Protein AF-A0A4U0GW06-F1 (afdb_monomer)

Radius of gyration: 27.77 Å; Cα contacts (8 Å, |Δi|>4): 217; chains: 1; bounding box: 42×109×72 Å

Secondary structure (DSSP, 8-state):
---------------------------PPPPPHHHHHHHHHHHHHHHHHHHHHHHHHHHH--SHHHHHHHHHHHHHHHHHHHHHHHHHHTT-SS--TT-----SGGGS----TT--HHHHHHHHHHHHHHHHHHHHHHHHHTT-HHHHHHHHHHHHHHHHHHHHHTTT-GGGGTT--TT-S-----SSTTSHHHHHHHHHHTTTSPPPPGGGS-HHHHHHHHHHHHHHHH---SS--S--PPPPHHHHHHHHHHHHHT--

pLDDT: mean 71.7, std 21.29, range [28.64, 98.25]

Sequence (260 aa):
MFNATLRRSLVLLSALVLPLTTQAASSAPSAPPALKAKTVLTDLDGRLDELQSQLNTVRDAQGEAQRQGAMEQHWKEMQDYMAASLGMVVGKSGGAEGCRVVSGTWSGLAFPGQIRSDDYLKAMQARLGKMREDLVGLHAAANDPAALNTALQTHWQSNYQFLQGMRGLDWMFSGWTPASPGDQTLPDPRSAGAQTMQAYCSLCHAVPNTRLHTAEEWAAVMPTMARHITTSDSGFPVCVQVPTADELKAISDYLVKYAR

Nearest PDB structures (foldseek):
  8irs-assembly1_R  TM=2.124E-01  e=8.326E+00  Escherichia coli

Foldseek 3Di:
DDDDDDDDDDDPPPDPPDPPPPPPPPPPPDPDQLVVLVVLLVVLVVLLVVLVVLLVVLVPADDDVRNLVSLLVSQLSLLVSLLSLLCVLVVHPDDDVVADCDGECLQLLHRQSPDDSVNSSVLSVVLSVVLVVLSVQLVVCSVPSVSNSVSSLVSSLVSVCSSCVNNVNVVLVVVDDPPDPDPVCQVVCVDLLNSLLSSQVSQPTPRDRLAPAALVVLVVCLVVVLCCLVVVPDSNNHPRDRDDPVSSVSNSVSSNVSYD

Structure (mmCIF, N/CA/C/O backbone):
data_AF-A0A4U0GW06-F1
#
_entry.id   AF-A0A4U0GW06-F1
#
loop_
_atom_site.group_PDB
_atom_site.id
_atom_site.type_symbol
_atom_site.label_atom_id
_atom_site.label_alt_id
_atom_site.label_comp_id
_atom_site.label_asym_id
_atom_site.label_entity_id
_atom_site.label_seq_id
_atom_site.pdbx_PDB_ins_code
_atom_site.Cartn_x
_atom_site.Cartn_y
_atom_site.Cartn_z
_atom_site.occupancy
_atom_site.B_iso_or_equiv
_atom_site.auth_seq_id
_atom_site.auth_comp_id
_atom_site.auth_asym_id
_atom_site.auth_atom_id
_atom_site.pdbx_PDB_model_num
ATOM 1 N N . MET A 1 1 ? -3.481 88.302 -49.558 1.00 37.47 1 MET A N 1
ATOM 2 C CA . MET A 1 1 ? -2.983 89.475 -48.808 1.00 37.47 1 MET A CA 1
ATOM 3 C C . MET A 1 1 ? -2.866 89.070 -47.344 1.00 37.47 1 MET A C 1
ATOM 5 O O . MET A 1 1 ? -3.819 88.474 -46.873 1.00 37.47 1 MET A O 1
ATOM 9 N N . PHE A 1 2 ? -1.685 89.287 -46.736 1.00 35.97 2 PHE A N 1
ATOM 10 C CA . PHE A 1 2 ? -1.393 89.648 -45.326 1.00 35.97 2 PHE A CA 1
ATOM 11 C C . PHE A 1 2 ? -2.428 89.260 -44.235 1.00 35.97 2 PHE A C 1
ATOM 13 O O . PHE A 1 2 ? -3.602 89.539 -44.397 1.00 35.97 2 PHE A O 1
ATOM 20 N N . ASN A 1 3 ? -2.122 88.763 -43.033 1.00 34.66 3 ASN A N 1
ATOM 21 C CA . ASN A 1 3 ? -0.900 88.645 -42.233 1.00 34.66 3 ASN A CA 1
ATOM 22 C C . ASN A 1 3 ? -1.250 87.859 -40.938 1.00 34.66 3 ASN A C 1
ATOM 24 O O . ASN A 1 3 ? -2.419 87.828 -40.572 1.00 34.66 3 ASN A O 1
ATOM 28 N N . ALA A 1 4 ? -0.227 87.312 -40.262 1.00 42.25 4 ALA A N 1
ATOM 29 C CA . ALA A 1 4 ? -0.034 87.089 -38.808 1.00 42.25 4 ALA A CA 1
ATOM 30 C C . ALA A 1 4 ? -1.263 86.872 -37.874 1.00 42.25 4 ALA A C 1
ATOM 32 O O . ALA A 1 4 ? -2.215 87.638 -37.855 1.00 42.25 4 ALA A O 1
ATOM 33 N N . THR A 1 5 ? -1.241 85.959 -36.894 1.00 43.94 5 THR A N 1
ATOM 34 C CA . THR A 1 5 ? -0.381 86.080 -35.699 1.00 43.94 5 THR A CA 1
ATOM 35 C C . THR A 1 5 ? -0.349 84.776 -34.882 1.00 43.94 5 THR A C 1
ATOM 37 O O . THR A 1 5 ? -1.341 84.063 -34.763 1.00 43.94 5 THR A O 1
ATOM 40 N N . LEU A 1 6 ? 0.827 84.511 -34.311 1.00 47.28 6 LEU A N 1
ATOM 41 C CA . LEU A 1 6 ? 1.238 83.396 -33.458 1.00 47.28 6 LEU A CA 1
ATOM 42 C C . LEU A 1 6 ? 0.330 83.112 -32.246 1.00 47.28 6 LEU A C 1
ATOM 44 O O . LEU A 1 6 ? -0.030 84.023 -31.502 1.00 47.28 6 LEU A O 1
ATOM 48 N N . ARG A 1 7 ? 0.223 81.826 -31.882 1.00 42.88 7 ARG A N 1
ATOM 49 C CA . ARG A 1 7 ? 0.230 81.420 -30.468 1.00 42.88 7 ARG A CA 1
ATOM 50 C C . ARG A 1 7 ? 1.146 80.210 -30.274 1.00 42.88 7 ARG A C 1
ATOM 52 O O . ARG A 1 7 ? 0.943 79.153 -30.857 1.00 42.88 7 ARG A O 1
ATOM 59 N N . ARG A 1 8 ? 2.206 80.430 -29.494 1.00 49.56 8 ARG A N 1
ATOM 60 C CA . ARG A 1 8 ? 3.199 79.438 -29.070 1.00 49.56 8 ARG A CA 1
ATOM 61 C C . ARG A 1 8 ? 2.538 78.387 -28.175 1.00 49.56 8 ARG A C 1
ATOM 63 O O . ARG A 1 8 ? 1.972 78.751 -27.148 1.00 49.56 8 ARG A O 1
ATOM 70 N N . SER A 1 9 ? 2.735 77.114 -28.495 1.00 43.19 9 SER A N 1
ATOM 71 C CA . SER A 1 9 ? 2.601 76.010 -27.543 1.00 43.19 9 SER A CA 1
ATOM 72 C C . SER A 1 9 ? 3.873 75.172 -27.620 1.00 43.19 9 SER A C 1
ATOM 74 O O . SER A 1 9 ? 4.079 74.427 -28.573 1.00 43.19 9 SER A O 1
ATOM 76 N N . LEU A 1 10 ? 4.758 75.347 -26.634 1.00 43.06 10 LEU A N 1
ATOM 77 C CA . LEU A 1 10 ? 5.805 74.373 -26.343 1.00 43.06 10 LEU A CA 1
ATOM 78 C C . LEU A 1 10 ? 5.110 73.114 -25.814 1.00 43.06 10 LEU A C 1
ATOM 80 O O . LEU A 1 10 ? 4.528 73.145 -24.732 1.00 43.06 10 LEU A O 1
ATOM 84 N N . VAL A 1 11 ? 5.186 72.018 -26.562 1.00 44.41 11 VAL A N 1
ATOM 85 C CA . VAL A 1 11 ? 4.937 70.677 -26.032 1.00 44.41 11 VAL A CA 1
ATOM 86 C C . VAL A 1 11 ? 6.296 70.118 -25.624 1.00 44.41 11 VAL A C 1
ATOM 88 O O . VAL A 1 11 ? 7.125 69.795 -26.471 1.00 44.41 11 VAL A O 1
ATOM 91 N N . LEU A 1 12 ? 6.548 70.064 -24.317 1.00 42.12 12 LEU A N 1
ATOM 92 C CA . LEU A 1 12 ? 7.645 69.291 -23.740 1.00 42.12 12 LEU A CA 1
ATOM 93 C C . LEU A 1 12 ? 7.314 67.802 -23.919 1.00 42.12 12 LEU A C 1
ATOM 95 O O . LEU A 1 12 ? 6.455 67.269 -23.221 1.00 42.12 12 LEU A O 1
ATOM 99 N N . LEU A 1 13 ? 7.984 67.133 -24.862 1.00 40.06 13 LEU A N 1
ATOM 100 C CA . LEU A 1 13 ? 8.065 65.673 -24.881 1.00 40.06 13 LEU A CA 1
ATOM 101 C C . LEU A 1 13 ? 8.984 65.230 -23.734 1.00 40.06 13 LEU A C 1
ATOM 103 O O . LEU A 1 13 ? 10.201 65.153 -23.887 1.00 40.06 13 LEU A O 1
ATOM 107 N N . SER A 1 14 ? 8.398 64.931 -22.578 1.00 43.59 14 SER A N 1
ATOM 108 C CA . SER A 1 14 ? 9.059 64.113 -21.565 1.00 43.59 14 SER A CA 1
ATOM 109 C C . SER A 1 14 ? 9.015 62.660 -22.032 1.00 43.59 14 SER A C 1
ATOM 111 O O . SER A 1 14 ? 7.967 62.017 -21.981 1.00 43.59 14 SER A O 1
ATOM 113 N N . ALA A 1 15 ? 10.142 62.142 -22.517 1.00 46.06 15 ALA A N 1
ATOM 114 C CA . ALA A 1 15 ? 10.312 60.714 -22.751 1.00 46.06 15 ALA A CA 1
ATOM 115 C C . ALA A 1 15 ? 10.290 59.989 -21.395 1.00 46.06 15 ALA A C 1
ATOM 117 O O . ALA A 1 15 ? 11.248 60.053 -20.624 1.00 46.06 15 ALA A O 1
ATOM 118 N N . LEU A 1 16 ? 9.171 59.330 -21.087 1.00 44.44 16 LEU A N 1
ATOM 119 C CA . LEU A 1 16 ? 9.052 58.427 -19.948 1.00 44.44 16 LEU A CA 1
ATOM 120 C C . LEU A 1 16 ? 9.852 57.156 -20.277 1.00 44.44 16 LEU A C 1
ATOM 122 O O . LEU A 1 16 ? 9.372 56.269 -20.981 1.00 44.44 16 LEU A O 1
ATOM 126 N N . VAL A 1 17 ? 11.095 57.074 -19.806 1.00 49.47 17 VAL A N 1
ATOM 127 C CA . VAL A 1 17 ? 11.851 55.817 -19.811 1.00 49.47 17 VAL A CA 1
ATOM 128 C C . VAL A 1 17 ? 11.306 54.975 -18.661 1.00 49.47 17 VAL A C 1
ATOM 130 O O . VAL A 1 17 ? 11.683 55.165 -17.507 1.00 49.47 17 VAL A O 1
ATOM 133 N N . LEU A 1 18 ? 10.365 54.081 -18.962 1.00 43.50 18 LEU A N 1
ATOM 134 C CA . LEU A 1 18 ? 9.972 53.020 -18.038 1.00 43.50 18 LEU A CA 1
ATOM 135 C C . LEU A 1 18 ? 11.170 52.072 -17.871 1.00 43.50 18 LEU A C 1
ATOM 137 O O . LEU A 1 18 ? 11.630 51.518 -18.873 1.00 43.50 18 LEU A O 1
ATOM 141 N N . PRO A 1 19 ? 11.690 51.850 -16.652 1.00 41.91 19 PRO A N 1
ATOM 142 C CA . PRO A 1 19 ? 12.618 50.756 -16.444 1.00 41.91 19 PRO A CA 1
ATOM 143 C C . PRO A 1 19 ? 11.840 49.453 -16.645 1.00 41.91 19 PRO A C 1
ATOM 145 O O . PRO A 1 19 ? 10.910 49.157 -15.896 1.00 41.91 19 PRO A O 1
ATOM 148 N N . LEU A 1 20 ? 12.211 48.671 -17.663 1.00 43.88 20 LEU A N 1
ATOM 149 C CA . LEU A 1 20 ? 11.871 47.253 -17.699 1.00 43.88 20 LEU A CA 1
ATOM 150 C C . LEU A 1 20 ? 12.544 46.617 -16.481 1.00 43.88 20 LEU A C 1
ATOM 152 O O . LEU A 1 20 ? 13.729 46.291 -16.506 1.00 43.88 20 LEU A O 1
ATOM 156 N N . THR A 1 21 ? 11.796 46.452 -15.397 1.00 43.53 21 THR A N 1
ATOM 157 C CA . THR A 1 21 ? 12.167 45.508 -14.356 1.00 43.53 21 THR A CA 1
ATOM 158 C C . THR A 1 21 ? 12.018 44.122 -14.966 1.00 43.53 21 THR A C 1
ATOM 160 O O . THR A 1 21 ? 10.927 43.567 -15.067 1.00 43.53 21 THR A O 1
ATOM 163 N N . THR A 1 22 ? 13.131 43.553 -15.423 1.00 41.09 22 THR A N 1
ATOM 164 C CA . THR A 1 22 ? 13.222 42.116 -15.654 1.00 41.09 22 THR A CA 1
ATOM 165 C C . THR A 1 22 ? 12.983 41.440 -14.310 1.00 41.09 22 THR A C 1
ATOM 167 O O . THR A 1 22 ? 13.898 41.309 -13.496 1.00 41.09 22 THR A O 1
ATOM 170 N N . GLN A 1 23 ? 11.735 41.062 -14.039 1.00 40.47 23 GLN A N 1
ATOM 171 C CA . GLN A 1 23 ? 11.404 40.147 -12.962 1.00 40.47 23 GLN A CA 1
ATOM 172 C C . GLN A 1 23 ? 11.983 38.791 -13.363 1.00 40.47 23 GLN A C 1
ATOM 174 O O . GLN A 1 23 ? 11.332 37.980 -14.016 1.00 40.47 23 GLN A O 1
ATOM 179 N N . ALA A 1 24 ? 13.252 38.574 -13.022 1.00 34.97 24 ALA A N 1
ATOM 180 C CA . ALA A 1 24 ? 13.804 37.238 -12.964 1.00 34.97 24 ALA A CA 1
ATOM 181 C C . ALA A 1 24 ? 12.948 36.481 -11.946 1.00 34.97 24 ALA A C 1
ATOM 183 O O . ALA A 1 24 ? 12.976 36.778 -10.750 1.00 34.97 24 ALA A O 1
ATOM 184 N N . ALA A 1 25 ? 12.122 35.560 -12.434 1.00 35.59 25 ALA A N 1
ATOM 185 C CA . ALA A 1 25 ? 11.518 34.555 -11.588 1.00 35.59 25 ALA A CA 1
ATOM 186 C C . ALA A 1 25 ? 12.676 33.817 -10.905 1.00 35.59 25 ALA A C 1
ATOM 188 O O . ALA A 1 25 ? 13.390 33.046 -11.543 1.00 35.59 25 ALA A O 1
ATOM 189 N N . SER A 1 26 ? 12.905 34.106 -9.623 1.00 31.69 26 SER A N 1
ATOM 190 C CA . SER A 1 26 ? 13.773 33.297 -8.775 1.00 31.69 26 SER A CA 1
ATOM 191 C C . SER A 1 26 ? 13.124 31.926 -8.645 1.00 31.69 26 SER A C 1
ATOM 193 O O . SER A 1 26 ? 12.343 31.674 -7.731 1.00 31.69 26 SER A O 1
ATOM 195 N N . SER A 1 27 ? 13.430 31.026 -9.575 1.00 36.50 27 SER A N 1
ATOM 196 C CA . SER A 1 27 ? 13.293 29.601 -9.332 1.00 36.50 27 SER A CA 1
ATOM 197 C C . SER A 1 27 ? 14.337 29.249 -8.278 1.00 36.50 27 SER A C 1
ATOM 199 O O . SER A 1 27 ? 15.517 29.072 -8.592 1.00 36.50 27 SER A O 1
ATOM 201 N N . ALA A 1 28 ? 13.923 29.220 -7.011 1.00 31.66 28 ALA A N 1
ATOM 202 C CA . ALA A 1 28 ? 14.738 28.640 -5.956 1.00 31.66 28 ALA A CA 1
ATOM 203 C C . ALA A 1 28 ? 15.183 27.235 -6.408 1.00 31.66 28 ALA A C 1
ATOM 205 O O . ALA A 1 28 ? 14.360 26.496 -6.962 1.00 31.66 28 ALA A O 1
ATOM 206 N N . PRO A 1 29 ? 16.457 26.852 -6.220 1.00 31.58 29 PRO A N 1
ATOM 207 C CA . PRO A 1 29 ? 16.911 25.526 -6.597 1.00 31.58 29 PRO A CA 1
ATOM 208 C C . PRO A 1 29 ? 16.073 24.496 -5.841 1.00 31.58 29 PRO A C 1
ATOM 210 O O . PRO A 1 29 ? 16.016 24.487 -4.611 1.00 31.58 29 PRO A O 1
ATOM 213 N N . SER A 1 30 ? 15.382 23.640 -6.591 1.00 40.28 30 SER A N 1
ATOM 214 C CA . SER A 1 30 ? 14.682 22.493 -6.037 1.00 40.28 30 SER A CA 1
ATOM 215 C C . SER A 1 30 ? 15.666 21.686 -5.193 1.00 40.28 30 SER A C 1
ATOM 217 O O . SER A 1 30 ? 16.712 21.291 -5.705 1.00 40.28 30 SER A O 1
ATOM 219 N N . ALA A 1 31 ? 15.338 21.454 -3.919 1.00 31.78 31 ALA A N 1
ATOM 220 C CA . ALA A 1 31 ? 16.182 20.680 -3.011 1.00 31.78 31 ALA A CA 1
ATOM 221 C C . ALA A 1 31 ? 16.658 19.359 -3.656 1.00 31.78 31 ALA A C 1
ATOM 223 O O . ALA A 1 31 ? 15.894 18.770 -4.435 1.00 31.78 31 ALA A O 1
ATOM 224 N N . PRO A 1 32 ? 17.875 18.874 -3.331 1.00 32.19 32 PRO A N 1
ATOM 225 C CA . PRO A 1 32 ? 18.392 17.622 -3.869 1.00 32.19 32 PRO A CA 1
ATOM 226 C C . PRO A 1 32 ? 17.384 16.477 -3.664 1.00 32.19 32 PRO A C 1
ATOM 228 O O . PRO A 1 32 ? 16.774 16.411 -2.592 1.00 32.19 32 PRO A O 1
ATOM 231 N N . PRO A 1 33 ? 17.217 15.558 -4.634 1.00 52.66 33 PRO A N 1
ATOM 232 C CA . PRO A 1 33 ? 16.217 14.486 -4.576 1.00 52.66 33 PRO A CA 1
ATOM 233 C C . PRO A 1 33 ? 16.218 13.683 -3.263 1.00 52.66 33 PRO A C 1
ATOM 235 O O . PRO A 1 33 ? 15.157 13.385 -2.723 1.00 52.66 33 PRO A O 1
ATOM 238 N N . ALA A 1 34 ? 17.397 13.423 -2.687 1.00 52.12 34 ALA A N 1
ATOM 239 C CA . ALA A 1 34 ? 17.542 12.699 -1.420 1.00 52.12 34 ALA A CA 1
ATOM 240 C C . ALA A 1 34 ? 17.049 13.483 -0.184 1.00 52.12 34 ALA A C 1
ATOM 242 O O . ALA A 1 34 ? 16.556 12.885 0.771 1.00 52.12 34 ALA A O 1
ATOM 243 N N . LEU A 1 35 ? 17.152 14.820 -0.181 1.00 52.97 35 LEU A N 1
ATOM 244 C CA . LEU A 1 35 ? 16.629 15.649 0.914 1.00 52.97 35 LEU A CA 1
ATOM 245 C C . LEU A 1 35 ? 15.093 15.641 0.902 1.00 52.97 35 LEU A C 1
ATOM 247 O O . LEU A 1 35 ? 14.466 15.552 1.952 1.00 52.97 35 LEU A O 1
ATOM 251 N N . LYS A 1 36 ? 14.498 15.657 -0.299 1.00 72.31 36 LYS A N 1
ATOM 252 C CA . LYS A 1 36 ? 13.046 15.544 -0.489 1.00 72.31 36 LYS A CA 1
ATOM 253 C C . LYS A 1 36 ? 12.520 14.171 -0.068 1.00 72.31 36 LYS A C 1
ATOM 255 O O . LYS A 1 36 ? 11.503 14.114 0.613 1.00 72.31 36 LYS A O 1
ATOM 260 N N . ALA A 1 37 ? 13.229 13.092 -0.412 1.00 76.50 37 ALA A N 1
ATOM 261 C CA . ALA A 1 37 ? 12.866 11.734 -0.005 1.00 76.50 37 ALA A CA 1
ATOM 262 C C . ALA A 1 37 ? 12.765 11.600 1.522 1.00 76.50 37 ALA A C 1
ATOM 264 O O . ALA A 1 37 ? 11.755 11.128 2.028 1.00 76.50 37 ALA A O 1
ATOM 265 N N . LYS A 1 38 ? 13.761 12.088 2.271 1.00 82.56 38 LYS A N 1
ATOM 266 C CA . LYS A 1 38 ? 13.766 11.990 3.741 1.00 82.56 38 LYS A CA 1
ATOM 267 C C . LYS 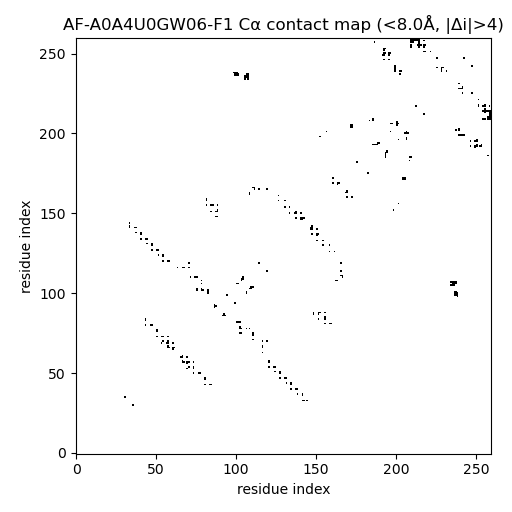A 1 38 ? 12.604 12.733 4.397 1.00 82.56 38 LYS A C 1
ATOM 269 O O . LYS A 1 38 ? 11.948 12.163 5.257 1.00 82.56 38 LYS A O 1
ATOM 274 N N . THR A 1 39 ? 12.310 13.964 3.968 1.00 83.62 39 THR A N 1
ATOM 275 C CA . THR A 1 39 ? 11.157 14.727 4.484 1.00 83.62 39 THR A CA 1
ATOM 276 C C . THR A 1 39 ? 9.844 13.985 4.266 1.00 83.62 39 THR A C 1
ATOM 278 O O . THR A 1 39 ? 8.988 13.946 5.142 1.00 83.62 39 THR A O 1
ATOM 281 N N . VAL A 1 40 ? 9.702 13.384 3.092 1.00 80.00 40 VAL A N 1
ATOM 282 C CA . VAL A 1 40 ? 8.513 12.636 2.713 1.00 80.00 40 VAL A CA 1
ATOM 283 C C . VAL A 1 40 ? 8.379 11.335 3.519 1.00 80.00 40 VAL A C 1
ATOM 285 O O . VAL A 1 40 ? 7.281 11.001 3.952 1.00 80.00 40 VAL A O 1
ATOM 288 N N . LEU A 1 41 ? 9.481 10.627 3.782 1.00 89.62 41 LEU A N 1
ATOM 289 C CA . LEU A 1 41 ? 9.464 9.444 4.646 1.00 89.62 41 LEU A CA 1
ATOM 290 C C . LEU A 1 41 ? 9.099 9.799 6.096 1.00 89.62 41 LEU A C 1
ATOM 292 O O . LEU A 1 41 ? 8.315 9.083 6.705 1.00 89.62 41 LEU A O 1
ATOM 296 N N . THR A 1 42 ? 9.569 10.940 6.612 1.00 90.81 42 THR A N 1
ATOM 297 C CA . THR A 1 42 ? 9.150 11.445 7.932 1.00 90.81 42 THR A CA 1
ATOM 298 C C . THR A 1 42 ? 7.652 11.768 7.996 1.00 90.81 42 THR A C 1
ATOM 300 O O . THR A 1 42 ? 7.021 11.522 9.020 1.00 90.81 42 THR A O 1
ATOM 303 N N . ASP A 1 43 ? 7.056 12.289 6.917 1.00 88.75 43 ASP A N 1
ATOM 304 C CA . ASP A 1 43 ? 5.597 12.478 6.842 1.00 88.75 43 ASP A CA 1
ATOM 305 C C . ASP A 1 43 ? 4.853 11.132 6.902 1.00 88.75 43 ASP A C 1
ATOM 307 O O . ASP A 1 43 ? 3.862 11.004 7.622 1.00 88.75 43 ASP A O 1
ATOM 311 N N . LEU A 1 44 ? 5.357 10.100 6.211 1.00 90.94 44 LEU A N 1
ATOM 312 C CA . LEU A 1 44 ? 4.781 8.753 6.291 1.00 90.94 44 LEU A CA 1
ATOM 313 C C . LEU A 1 44 ? 4.903 8.131 7.682 1.00 90.94 44 LEU A C 1
ATOM 315 O O . LEU A 1 44 ? 3.948 7.485 8.113 1.00 90.94 44 LEU A O 1
ATOM 319 N N . ASP A 1 45 ? 6.026 8.330 8.378 1.00 95.12 45 ASP A N 1
ATOM 320 C CA . ASP A 1 45 ? 6.184 7.882 9.767 1.00 95.12 45 ASP A CA 1
ATOM 321 C C . ASP A 1 45 ? 5.086 8.496 10.648 1.00 95.12 45 ASP A C 1
ATOM 323 O O . ASP A 1 45 ? 4.347 7.777 11.321 1.00 95.12 45 ASP A O 1
ATOM 327 N N . GLY A 1 46 ? 4.901 9.820 10.564 1.00 94.94 46 GLY A N 1
ATOM 328 C CA . GLY A 1 46 ? 3.887 10.532 11.344 1.00 94.94 46 GLY A CA 1
ATOM 329 C C . GLY A 1 46 ? 2.457 10.069 11.049 1.00 94.94 46 GLY A C 1
ATOM 330 O O . GLY A 1 46 ? 1.662 9.872 11.967 1.00 94.94 46 GLY A O 1
ATOM 331 N N . ARG A 1 47 ? 2.124 9.824 9.775 1.00 94.12 47 ARG A N 1
ATOM 332 C CA . ARG A 1 47 ? 0.808 9.277 9.397 1.00 94.12 47 ARG A CA 1
ATOM 333 C C . ARG A 1 47 ? 0.597 7.857 9.920 1.00 94.12 47 ARG A C 1
ATOM 335 O O . ARG A 1 47 ? -0.523 7.502 10.274 1.00 94.12 47 ARG A O 1
ATOM 342 N N . LEU A 1 48 ? 1.647 7.038 9.960 1.00 96.44 48 LEU A N 1
ATOM 343 C CA . LEU A 1 48 ? 1.560 5.673 10.473 1.00 96.44 48 LEU A CA 1
ATOM 344 C C . LEU A 1 48 ? 1.356 5.641 11.996 1.00 96.44 48 LEU A C 1
ATOM 346 O O . LEU A 1 48 ? 0.616 4.792 12.504 1.00 96.44 48 LEU A O 1
ATOM 350 N N . ASP A 1 49 ? 1.962 6.582 12.717 1.00 97.38 49 ASP A N 1
ATOM 351 C CA . ASP A 1 49 ? 1.720 6.769 14.149 1.00 97.38 49 ASP A CA 1
ATOM 352 C C . ASP A 1 49 ? 0.282 7.229 14.427 1.00 97.38 49 ASP A C 1
ATOM 354 O O . ASP A 1 49 ? -0.379 6.685 15.318 1.00 97.38 49 ASP A O 1
ATOM 358 N N . GLU A 1 50 ? -0.244 8.151 13.615 1.00 96.69 50 GLU A N 1
ATOM 359 C CA . GLU A 1 50 ? -1.641 8.590 13.697 1.00 96.69 50 GLU A CA 1
ATOM 360 C C . GLU A 1 50 ? -2.616 7.431 13.440 1.00 96.69 50 GLU A C 1
ATOM 362 O O . GLU A 1 50 ? -3.533 7.208 14.232 1.00 96.69 50 GLU A O 1
ATOM 367 N N . LEU A 1 51 ? -2.378 6.616 12.404 1.00 97.88 51 LEU A N 1
ATOM 368 C CA . LEU A 1 51 ? -3.176 5.414 12.138 1.00 97.88 51 LEU A CA 1
ATOM 369 C C . LEU A 1 51 ? -3.192 4.464 13.341 1.00 97.88 51 LEU A C 1
ATOM 371 O O . LEU A 1 51 ? -4.246 3.968 13.739 1.00 97.88 51 LEU A O 1
ATOM 375 N N . GLN A 1 52 ? -2.044 4.243 13.985 1.00 98.25 52 GLN A N 1
ATOM 376 C CA . GLN A 1 52 ? -1.991 3.403 15.181 1.00 98.25 52 GLN A CA 1
ATOM 377 C C . GLN A 1 52 ? -2.770 3.995 16.357 1.00 98.25 52 GLN A C 1
ATOM 379 O O . GLN A 1 52 ? -3.431 3.248 17.085 1.00 98.25 52 GLN A O 1
ATOM 384 N N . SER A 1 53 ? -2.689 5.311 16.553 1.00 97.94 53 SER A N 1
ATOM 385 C CA . SER A 1 53 ? -3.459 6.026 17.573 1.00 97.94 53 SER A CA 1
ATOM 386 C C . SER A 1 53 ? -4.965 5.873 17.339 1.00 97.94 53 SER A C 1
ATOM 388 O O . SER A 1 53 ? -5.723 5.507 18.243 1.00 97.94 53 SER A O 1
ATOM 390 N N . GLN A 1 54 ? -5.406 6.034 16.093 1.00 97.31 54 GLN A N 1
ATOM 391 C CA . GLN A 1 54 ? -6.804 5.860 15.715 1.00 97.31 54 GLN A CA 1
ATOM 392 C C . GLN A 1 54 ? -7.272 4.413 15.855 1.00 97.31 54 GLN A C 1
ATOM 394 O O . GLN A 1 54 ? -8.397 4.177 16.293 1.00 97.31 54 GLN A O 1
ATOM 399 N N . LEU A 1 55 ? -6.413 3.428 15.580 1.00 97.44 55 LEU A N 1
ATOM 400 C CA . LEU A 1 55 ? -6.751 2.026 15.809 1.00 97.44 55 LEU A CA 1
ATOM 401 C C . LEU A 1 55 ? -6.971 1.729 17.302 1.00 97.44 55 LEU A C 1
ATOM 403 O O . LEU A 1 55 ? -7.855 0.947 17.655 1.00 97.44 55 LEU A O 1
ATOM 407 N N . ASN A 1 56 ? -6.230 2.403 18.190 1.00 96.81 56 ASN A N 1
ATOM 408 C CA . ASN A 1 56 ? -6.499 2.349 19.629 1.00 96.81 56 ASN A CA 1
ATOM 409 C C . ASN A 1 56 ? -7.870 2.966 19.956 1.00 96.81 56 ASN A C 1
ATOM 411 O O . ASN A 1 56 ? -8.620 2.388 20.733 1.00 96.81 56 ASN A O 1
ATOM 415 N N . THR A 1 57 ? -8.246 4.068 19.300 1.00 96.19 57 THR A N 1
ATOM 416 C CA . THR A 1 57 ? -9.580 4.678 19.464 1.00 96.19 57 THR A CA 1
ATOM 417 C C . THR A 1 57 ? -10.703 3.741 19.010 1.00 96.19 57 THR A C 1
ATOM 419 O O . THR A 1 57 ? -11.725 3.647 19.686 1.00 96.19 57 THR A O 1
ATOM 422 N N . VAL A 1 58 ? -10.517 2.994 17.914 1.00 95.88 58 VAL A N 1
ATOM 423 C CA . VAL A 1 58 ? -11.471 1.953 17.486 1.00 95.88 58 VAL A CA 1
ATOM 424 C C . VAL A 1 58 ? -11.631 0.881 18.564 1.00 95.88 58 VAL A C 1
ATOM 426 O O . VAL A 1 58 ? -12.751 0.481 18.872 1.00 95.88 58 VAL A O 1
ATOM 429 N N . ARG A 1 59 ? -10.523 0.416 19.150 1.00 96.12 59 ARG A N 1
ATOM 430 C CA . ARG A 1 59 ? -10.544 -0.604 20.208 1.00 96.12 59 ARG A CA 1
ATOM 431 C C . ARG A 1 59 ? -11.270 -0.116 21.461 1.00 96.12 59 ARG A C 1
ATOM 433 O O . ARG A 1 59 ? -12.011 -0.887 22.067 1.00 96.12 59 ARG A O 1
ATOM 440 N N . ASP A 1 60 ? -11.064 1.143 21.823 1.00 96.25 60 ASP A N 1
ATOM 441 C CA . ASP A 1 60 ? -11.547 1.709 23.083 1.00 96.25 60 ASP A CA 1
ATOM 442 C C . ASP A 1 60 ? -12.983 2.277 22.966 1.00 96.25 60 ASP A C 1
ATOM 444 O O . ASP A 1 60 ? -13.606 2.624 23.973 1.00 96.25 60 ASP A O 1
ATOM 448 N N . ALA A 1 61 ? -13.543 2.347 21.750 1.00 95.31 61 ALA A N 1
ATOM 449 C CA . ALA A 1 61 ? -14.897 2.831 21.494 1.00 95.31 61 ALA A CA 1
ATOM 450 C C . ALA A 1 61 ? -15.988 1.932 22.115 1.00 95.31 61 ALA A C 1
ATOM 452 O O . ALA A 1 61 ? -15.943 0.695 22.071 1.00 95.31 61 ALA A O 1
ATOM 453 N N . GLN A 1 62 ? -17.015 2.579 22.672 1.00 91.50 62 GLN A N 1
ATOM 454 C CA . GLN A 1 62 ? -18.101 1.933 23.397 1.00 91.50 62 GLN A CA 1
ATOM 455 C C . GLN A 1 62 ? -19.300 1.666 22.485 1.00 91.50 62 GLN A C 1
ATOM 457 O O . GLN A 1 62 ? -19.910 2.568 21.918 1.00 91.50 62 GLN A O 1
ATOM 462 N N . GLY A 1 63 ? -19.688 0.397 22.401 1.00 89.69 63 GLY A N 1
ATOM 463 C CA . GLY A 1 63 ? -20.815 -0.023 21.576 1.00 89.69 63 GLY A CA 1
ATOM 464 C C . GLY A 1 63 ? -20.493 -0.059 20.081 1.00 89.69 63 GLY A C 1
ATOM 465 O O . GLY A 1 63 ? -19.500 0.484 19.599 1.00 89.69 63 GLY A O 1
ATOM 466 N N . GLU A 1 64 ? -21.346 -0.756 19.337 1.00 86.56 64 GLU A N 1
ATOM 467 C CA . GLU A 1 64 ? -21.043 -1.118 17.951 1.00 86.56 64 GLU A CA 1
ATOM 468 C C . GLU A 1 64 ? -21.114 0.070 16.989 1.00 86.56 64 GLU A C 1
ATOM 470 O O . GLU 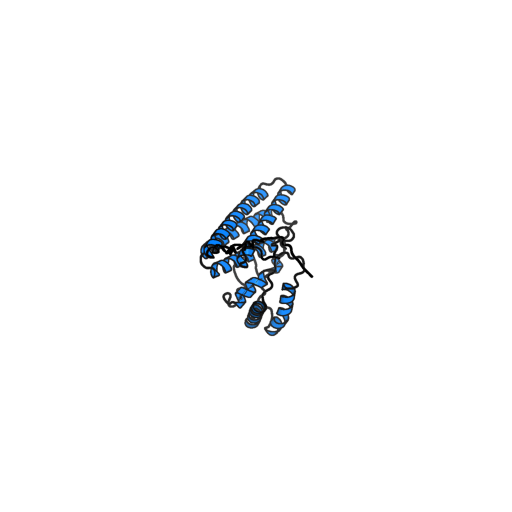A 1 64 ? -20.259 0.207 16.125 1.00 86.56 64 GLU A O 1
ATOM 475 N N . ALA A 1 65 ? -22.070 0.983 17.181 1.00 88.50 65 ALA A N 1
ATOM 476 C CA . ALA A 1 65 ? -22.202 2.166 16.331 1.00 88.50 65 ALA A CA 1
ATOM 477 C C . ALA A 1 65 ? -20.988 3.106 16.443 1.00 88.50 65 ALA A C 1
ATOM 479 O O . ALA A 1 65 ? -20.497 3.606 15.432 1.00 88.50 65 ALA A O 1
ATOM 480 N N . GLN A 1 66 ? -20.467 3.318 17.660 1.00 92.62 66 GLN A N 1
ATOM 481 C CA . GLN A 1 66 ? -19.266 4.134 17.856 1.00 92.62 66 GLN A CA 1
ATOM 482 C C . GLN A 1 66 ? -18.036 3.450 17.253 1.00 92.62 66 GLN A C 1
ATOM 484 O O . GLN A 1 66 ? -17.231 4.114 16.601 1.00 92.62 66 GLN A O 1
ATOM 489 N N . ARG A 1 67 ? -17.907 2.125 17.428 1.00 93.75 67 ARG A N 1
ATOM 490 C CA . ARG A 1 67 ? -16.832 1.348 16.801 1.00 93.75 67 ARG A CA 1
ATOM 491 C C . ARG A 1 67 ? -16.878 1.430 15.283 1.00 93.75 67 ARG A C 1
ATOM 493 O O . ARG A 1 67 ? -15.847 1.714 14.688 1.00 93.75 67 ARG A O 1
ATOM 500 N N . GLN A 1 68 ? -18.046 1.264 14.667 1.00 90.56 68 GLN A N 1
ATOM 501 C CA . GLN A 1 68 ? -18.196 1.382 13.216 1.00 90.56 68 GLN A CA 1
ATOM 502 C C . GLN A 1 68 ? -17.809 2.776 12.708 1.00 90.56 68 GLN A C 1
ATOM 504 O O . GLN A 1 68 ? -17.007 2.874 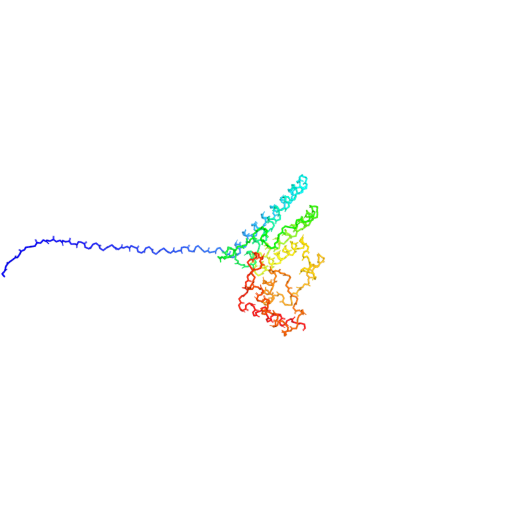11.783 1.00 90.56 68 GLN A O 1
ATOM 509 N N . GLY A 1 69 ? -18.270 3.850 13.359 1.00 92.00 69 GLY A N 1
ATOM 510 C CA . GLY A 1 69 ? -17.868 5.212 12.988 1.00 92.00 69 GLY A CA 1
ATOM 511 C C . GLY A 1 69 ? -16.357 5.452 13.123 1.00 92.00 69 GLY A C 1
ATOM 512 O O . GLY A 1 69 ? -15.737 6.051 12.245 1.00 92.00 69 GLY A O 1
ATOM 513 N N . ALA A 1 70 ? -15.732 4.932 14.184 1.00 96.06 70 ALA A N 1
ATOM 514 C CA . ALA A 1 70 ? -14.282 5.006 14.355 1.00 96.06 70 ALA A CA 1
ATOM 515 C C . ALA A 1 70 ? -13.526 4.173 13.300 1.00 96.06 70 ALA A C 1
ATOM 517 O O . ALA A 1 70 ? -12.472 4.593 12.823 1.00 96.06 70 ALA A O 1
ATOM 518 N N . MET A 1 71 ? -14.059 3.009 12.910 1.00 95.19 71 MET A N 1
ATOM 519 C CA . MET A 1 71 ? -13.491 2.168 11.852 1.00 95.19 71 MET A CA 1
ATOM 520 C C . MET A 1 71 ? -13.526 2.878 10.500 1.00 95.19 71 MET A C 1
ATOM 522 O O . MET A 1 71 ? -12.517 2.875 9.800 1.00 95.19 71 MET A O 1
ATOM 526 N N . GLU A 1 72 ? -14.646 3.513 10.149 1.00 91.38 72 GLU A N 1
ATOM 527 C CA . GLU A 1 72 ? -14.782 4.296 8.917 1.00 91.38 72 GLU A CA 1
ATOM 528 C C . GLU A 1 72 ? -13.782 5.455 8.865 1.00 91.38 72 GLU A C 1
ATOM 530 O O . GLU A 1 72 ? -13.127 5.657 7.839 1.00 91.38 72 GLU A O 1
ATOM 535 N N . GLN A 1 73 ? -13.606 6.170 9.982 1.00 92.56 73 GLN A N 1
ATOM 536 C CA . GLN A 1 73 ? -12.618 7.243 10.082 1.00 92.56 73 GLN A CA 1
ATOM 537 C C . GLN A 1 73 ? -11.187 6.711 9.924 1.00 92.56 73 GLN A C 1
ATOM 539 O O . GLN A 1 73 ? -10.439 7.217 9.089 1.00 92.56 73 GLN A O 1
ATOM 544 N N . HIS A 1 74 ? -10.820 5.655 10.657 1.00 96.12 74 HIS A N 1
ATOM 545 C CA . HIS A 1 74 ? -9.501 5.023 10.528 1.00 96.12 74 HIS A CA 1
ATOM 546 C C . HIS A 1 74 ? -9.248 4.530 9.093 1.00 96.12 74 HIS A C 1
ATOM 548 O O . HIS A 1 74 ? -8.151 4.658 8.551 1.00 96.12 74 HIS A O 1
ATOM 554 N N . TRP A 1 75 ? -10.270 3.972 8.441 1.00 93.25 75 TRP A N 1
ATOM 555 C CA . TRP A 1 75 ? -10.178 3.522 7.058 1.00 93.25 75 TRP A CA 1
ATOM 556 C C . TRP A 1 75 ? -9.961 4.681 6.083 1.00 93.25 75 TRP A C 1
ATOM 558 O O . TRP A 1 75 ? -9.163 4.562 5.153 1.00 93.25 75 TRP A O 1
ATOM 568 N N . LYS A 1 76 ? -10.629 5.818 6.302 1.00 87.31 76 LYS A N 1
ATOM 569 C CA . LYS A 1 76 ? -10.393 7.030 5.519 1.00 87.31 76 LYS A CA 1
ATOM 570 C C . LYS A 1 76 ? -8.943 7.508 5.646 1.00 87.31 76 LYS A C 1
ATOM 572 O O . LYS A 1 76 ? -8.324 7.793 4.625 1.00 87.31 76 LYS A O 1
ATOM 577 N N . GLU A 1 77 ? -8.382 7.540 6.850 1.00 89.62 77 GLU A N 1
ATOM 578 C CA . GLU A 1 77 ? -6.979 7.939 7.029 1.00 89.62 77 GLU A CA 1
ATOM 579 C C . GLU A 1 77 ? -6.011 6.952 6.372 1.00 89.62 77 GLU A C 1
ATOM 581 O O . GLU A 1 77 ? -4.990 7.345 5.808 1.00 89.62 77 GLU A O 1
ATOM 586 N N . MET A 1 78 ? -6.365 5.665 6.340 1.00 91.06 78 MET A N 1
ATOM 587 C CA . MET A 1 78 ? -5.592 4.673 5.600 1.00 91.06 78 MET A CA 1
ATOM 588 C C . MET A 1 78 ? -5.615 4.955 4.088 1.00 91.06 78 MET A C 1
ATOM 590 O O . MET A 1 78 ? -4.600 4.803 3.410 1.00 91.06 78 MET A O 1
ATOM 594 N N . GLN A 1 79 ? -6.734 5.436 3.539 1.00 82.25 79 GLN A N 1
ATOM 595 C CA . GLN A 1 79 ? -6.787 5.896 2.145 1.00 82.25 79 GLN A CA 1
ATOM 596 C C . GLN A 1 79 ? -5.922 7.146 1.922 1.00 82.25 79 GLN A C 1
ATOM 598 O O . GLN A 1 79 ? -5.254 7.245 0.893 1.00 82.25 79 GLN A O 1
ATOM 603 N N . ASP A 1 80 ? -5.902 8.086 2.871 1.00 80.88 80 ASP A N 1
ATOM 604 C CA . ASP A 1 80 ? -5.056 9.285 2.804 1.00 80.88 80 ASP A CA 1
ATOM 605 C C . ASP A 1 80 ? -3.554 8.928 2.892 1.00 80.88 80 ASP A C 1
ATOM 607 O O . ASP A 1 80 ? -2.726 9.505 2.183 1.00 80.88 80 ASP A O 1
ATOM 611 N N . TYR A 1 81 ? -3.188 7.911 3.677 1.00 88.56 81 TYR A N 1
ATOM 612 C CA . TYR A 1 81 ? -1.840 7.333 3.684 1.00 88.56 81 TYR A CA 1
ATOM 613 C C . TYR A 1 81 ? -1.465 6.723 2.321 1.00 88.56 81 TYR A C 1
ATOM 615 O O . TYR A 1 81 ? -0.380 6.966 1.780 1.00 88.56 81 TYR A O 1
ATOM 623 N N . MET A 1 82 ? -2.378 5.947 1.729 1.00 83.00 82 MET A N 1
ATOM 624 C CA . MET A 1 82 ? -2.189 5.344 0.404 1.00 83.00 82 MET A CA 1
ATOM 625 C C . MET A 1 82 ? -2.018 6.391 -0.697 1.00 83.00 82 MET A C 1
ATOM 627 O O . MET A 1 82 ? -1.208 6.223 -1.611 1.00 83.00 82 MET A O 1
ATOM 631 N N . ALA A 1 83 ? -2.759 7.489 -0.594 1.00 73.31 83 ALA A N 1
ATOM 632 C CA . ALA A 1 83 ? -2.645 8.631 -1.482 1.00 73.31 83 ALA A CA 1
ATOM 633 C C . ALA A 1 83 ? -1.255 9.282 -1.406 1.00 73.31 83 ALA A C 1
ATOM 635 O O . ALA A 1 83 ? -0.632 9.546 -2.438 1.00 73.31 83 ALA A O 1
ATOM 636 N N . ALA A 1 84 ? -0.757 9.504 -0.186 1.00 75.69 84 ALA A N 1
ATOM 637 C CA . ALA A 1 84 ? 0.551 10.105 0.051 1.00 75.69 84 ALA A CA 1
ATOM 638 C C . ALA A 1 84 ? 1.693 9.230 -0.493 1.00 75.69 84 ALA A C 1
ATOM 640 O O . ALA A 1 84 ? 2.576 9.735 -1.187 1.00 75.69 84 ALA A O 1
ATOM 641 N N . SER A 1 85 ? 1.648 7.918 -0.241 1.00 75.00 85 SER A N 1
ATOM 642 C CA . SER A 1 85 ? 2.662 6.966 -0.721 1.00 75.00 85 SER A CA 1
ATOM 643 C C . SER A 1 85 ? 2.657 6.794 -2.247 1.00 75.00 85 SER A C 1
ATOM 645 O O . SER A 1 85 ? 3.730 6.747 -2.852 1.00 75.00 85 SER A O 1
ATOM 647 N N . LEU A 1 86 ? 1.488 6.805 -2.907 1.00 64.50 86 LEU A N 1
ATOM 648 C CA . LEU A 1 86 ? 1.401 6.745 -4.375 1.00 64.50 86 LEU A CA 1
ATOM 649 C C . LEU A 1 86 ? 2.106 7.925 -5.051 1.00 64.50 86 LEU A C 1
ATOM 651 O O . LEU A 1 86 ? 2.816 7.730 -6.036 1.00 64.50 86 LEU A O 1
ATOM 655 N N . GLY A 1 87 ? 1.947 9.140 -4.509 1.00 58.69 87 GLY A N 1
ATOM 656 C CA . GLY A 1 87 ? 2.589 10.351 -5.036 1.00 58.69 87 GLY A CA 1
ATOM 657 C C . GLY A 1 87 ? 4.117 10.241 -5.138 1.00 58.69 87 GLY A C 1
ATOM 658 O O . GLY A 1 87 ? 4.733 10.896 -5.980 1.00 58.69 87 GLY A O 1
ATOM 659 N N . MET A 1 88 ? 4.720 9.368 -4.327 1.00 57.44 88 MET A N 1
ATOM 660 C CA . MET A 1 88 ? 6.156 9.082 -4.325 1.00 57.44 88 MET A CA 1
ATOM 661 C C . MET A 1 88 ? 6.534 8.031 -5.366 1.00 57.44 88 MET A C 1
ATOM 663 O O . MET A 1 88 ? 7.509 8.224 -6.086 1.00 57.44 88 MET A O 1
ATOM 667 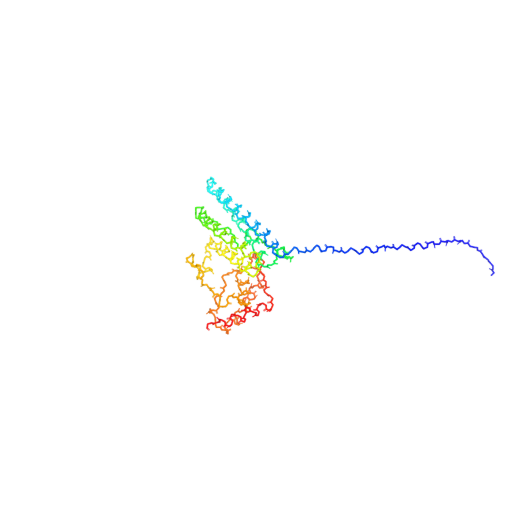N N . VAL A 1 89 ? 5.740 6.958 -5.484 1.00 53.59 89 VAL A N 1
ATOM 668 C CA . VAL A 1 89 ? 5.938 5.883 -6.476 1.00 53.59 89 VAL A CA 1
ATOM 669 C C . VAL A 1 89 ? 5.917 6.439 -7.900 1.00 53.59 89 VAL A C 1
ATOM 671 O O . VAL A 1 89 ? 6.706 6.022 -8.742 1.00 53.59 89 VAL A O 1
ATOM 674 N N . VAL A 1 90 ? 5.057 7.425 -8.162 1.00 50.06 90 VAL A N 1
ATOM 675 C CA . VAL A 1 90 ? 4.883 8.004 -9.503 1.00 50.06 90 VAL A CA 1
ATOM 676 C C . VAL A 1 90 ? 5.756 9.235 -9.782 1.00 50.06 90 VAL A C 1
ATOM 678 O O . VAL A 1 90 ? 5.571 9.905 -10.799 1.00 50.06 90 VAL A O 1
ATOM 681 N N . GLY A 1 91 ? 6.681 9.588 -8.878 1.00 45.00 91 GLY A N 1
ATOM 682 C CA . GLY A 1 91 ? 7.622 10.700 -9.071 1.00 45.00 91 GLY A CA 1
ATOM 683 C C . GLY A 1 91 ? 6.989 12.099 -9.136 1.00 45.00 91 GLY A C 1
ATOM 684 O O . GLY A 1 91 ? 7.653 13.052 -9.543 1.00 45.00 91 GLY A O 1
ATOM 685 N N . LYS A 1 92 ? 5.720 12.252 -8.731 1.00 42.75 92 LYS A N 1
ATOM 686 C CA . LYS A 1 92 ? 5.006 13.537 -8.682 1.00 42.75 92 LYS A CA 1
ATOM 687 C C . LYS A 1 92 ? 4.580 13.846 -7.252 1.00 42.75 92 LYS A C 1
ATOM 689 O O . LYS A 1 92 ? 3.406 13.788 -6.893 1.00 42.75 92 LYS A O 1
ATOM 694 N N . SER A 1 93 ? 5.557 14.232 -6.436 1.00 36.69 93 SER A N 1
ATOM 695 C CA . SER A 1 93 ? 5.301 14.967 -5.199 1.00 36.69 93 SER A CA 1
ATOM 696 C C . SER A 1 93 ? 4.730 16.346 -5.564 1.00 36.69 93 SER A C 1
ATOM 698 O O . SER A 1 93 ? 5.482 17.291 -5.802 1.00 36.69 93 SER A O 1
ATOM 700 N N . GLY A 1 94 ? 3.408 16.436 -5.685 1.00 34.53 94 GLY A N 1
ATOM 701 C CA . GLY A 1 94 ? 2.692 17.651 -6.071 1.00 34.53 94 GLY A CA 1
ATOM 702 C C . GLY A 1 94 ? 1.808 17.398 -7.283 1.00 34.53 94 GLY A C 1
ATOM 703 O O . GLY A 1 94 ? 2.305 17.043 -8.350 1.00 34.53 94 GLY A O 1
ATOM 704 N N . GLY A 1 95 ? 0.497 17.550 -7.084 1.00 36.06 95 GLY A N 1
ATOM 705 C CA . GLY A 1 95 ? -0.535 17.282 -8.078 1.00 36.06 95 GLY A CA 1
ATOM 706 C C . GLY A 1 95 ? -0.157 17.771 -9.473 1.00 36.06 95 GLY A C 1
ATOM 707 O O . GLY A 1 95 ? 0.067 18.958 -9.693 1.00 36.06 95 GLY A O 1
ATOM 708 N N . ALA A 1 96 ? -0.114 16.840 -10.424 1.00 35.12 96 ALA A N 1
ATOM 709 C CA . ALA A 1 96 ? -0.273 17.210 -11.819 1.00 35.12 96 ALA A CA 1
ATOM 710 C C . ALA A 1 96 ? -1.657 17.855 -11.958 1.00 35.12 96 ALA A C 1
ATOM 712 O O . ALA A 1 96 ? -2.635 17.281 -11.477 1.00 35.12 96 ALA A O 1
ATOM 713 N N . GLU A 1 97 ? -1.748 19.035 -12.568 1.00 31.98 97 GLU A N 1
ATOM 714 C CA . GLU A 1 97 ? -3.034 19.667 -12.871 1.00 31.98 97 GLU A CA 1
ATOM 715 C C . GLU A 1 97 ? -3.943 18.650 -13.586 1.00 31.98 97 GLU A C 1
ATOM 717 O O . GLU A 1 97 ? -3.565 18.068 -14.600 1.00 31.98 97 GLU A O 1
ATOM 722 N N . GLY A 1 98 ? -5.104 18.362 -12.985 1.00 37.88 98 GLY A N 1
ATOM 723 C CA . GLY A 1 98 ? -6.037 17.310 -13.419 1.00 37.88 98 GLY A CA 1
ATOM 724 C C . GLY A 1 98 ? -6.043 16.036 -12.561 1.00 37.88 98 GLY A C 1
ATOM 725 O O . GLY A 1 98 ? -6.983 15.253 -12.655 1.00 37.88 98 GLY A O 1
ATOM 726 N N . CYS A 1 99 ? -5.063 15.841 -11.674 1.00 40.69 99 CYS A N 1
ATOM 727 C CA . CYS A 1 99 ? -5.007 14.686 -10.783 1.00 40.69 99 CYS A CA 1
ATOM 728 C C . CYS A 1 99 ? -5.605 15.009 -9.406 1.00 40.69 99 CYS A C 1
ATOM 730 O O . CYS A 1 99 ? -5.001 15.711 -8.594 1.00 40.69 99 CYS A O 1
ATOM 732 N N . ARG A 1 100 ? -6.797 14.471 -9.121 1.00 39.00 100 ARG A N 1
ATOM 733 C CA . ARG A 1 100 ? -7.273 14.322 -7.741 1.00 39.00 100 ARG A CA 1
ATOM 734 C C . ARG A 1 100 ? -6.924 12.919 -7.283 1.00 39.00 100 ARG A C 1
ATOM 736 O O . ARG A 1 100 ? -7.536 11.964 -7.741 1.00 39.00 100 ARG A O 1
ATOM 743 N N . VAL A 1 101 ? -5.990 12.800 -6.347 1.00 42.28 101 VAL A N 1
ATOM 744 C CA . VAL A 1 101 ? -5.938 11.599 -5.516 1.00 42.28 101 VAL A CA 1
ATOM 745 C C . VAL A 1 101 ? -7.170 11.666 -4.620 1.00 42.28 101 VAL A C 1
ATOM 747 O O . VAL A 1 101 ? -7.232 12.495 -3.714 1.00 42.28 101 VAL A O 1
ATOM 750 N N . VAL A 1 102 ? -8.218 10.917 -4.960 1.00 39.06 102 VAL A N 1
ATOM 751 C CA . VAL A 1 102 ? -9.485 11.009 -4.230 1.00 39.06 102 VAL A CA 1
ATOM 752 C C . VAL A 1 102 ? -9.402 10.075 -3.028 1.00 39.06 102 VAL A C 1
ATOM 754 O O . VAL A 1 102 ? -9.384 8.857 -3.188 1.00 39.06 102 VAL A O 1
ATOM 757 N N . SER A 1 103 ? -9.343 10.632 -1.821 1.00 40.22 103 SER A N 1
ATOM 758 C CA . SER A 1 103 ? -9.650 9.877 -0.608 1.00 40.22 103 SER A CA 1
ATOM 759 C C . SER A 1 103 ? -11.164 9.781 -0.392 1.00 40.22 103 SER A C 1
ATOM 761 O O . SER A 1 103 ? -11.954 10.460 -1.052 1.00 40.22 103 SER A O 1
ATOM 763 N N . GLY A 1 104 ? -11.604 8.895 0.498 1.00 39.56 104 GLY A N 1
ATOM 764 C CA . GLY A 1 104 ? -13.018 8.626 0.771 1.00 39.56 104 GLY A CA 1
ATOM 765 C C . GLY A 1 104 ? -13.614 7.497 -0.076 1.00 39.56 104 GLY A C 1
ATOM 766 O O . GLY A 1 104 ? -12.907 6.684 -0.667 1.00 39.56 104 GLY A O 1
ATOM 767 N N . THR A 1 105 ? -14.946 7.426 -0.141 1.00 38.31 105 THR A N 1
ATOM 768 C CA . THR A 1 105 ? -15.713 6.402 -0.890 1.00 38.31 105 THR A CA 1
ATOM 769 C C . THR A 1 105 ? -15.378 6.344 -2.369 1.00 38.31 105 THR A C 1
ATOM 771 O O . THR A 1 105 ? -15.527 5.298 -2.998 1.00 38.31 105 THR A O 1
ATOM 774 N N . TRP A 1 106 ? -14.890 7.458 -2.903 1.00 36.62 106 TRP A N 1
ATOM 775 C CA . TRP A 1 106 ? -14.491 7.531 -4.283 1.00 36.62 106 TRP A CA 1
ATOM 776 C C . TRP A 1 106 ? -13.226 6.736 -4.525 1.00 36.62 106 TRP A C 1
ATOM 778 O O . TRP A 1 106 ? -13.244 6.179 -5.608 1.00 36.62 106 TRP A O 1
ATOM 788 N N . SER A 1 107 ? -12.281 6.581 -3.545 1.00 50.47 107 SER A N 1
ATOM 789 C CA . SER A 1 107 ? -10.889 5.990 -3.562 1.00 50.47 107 SER A CA 1
ATOM 790 C C . SER A 1 107 ? -10.699 4.632 -4.286 1.00 50.47 107 SER A C 1
ATOM 792 O O . SER A 1 107 ? -9.583 4.136 -4.412 1.00 50.47 107 SER A O 1
ATOM 794 N N . GLY A 1 108 ? -11.775 4.005 -4.772 1.00 56.41 108 GLY A N 1
ATOM 795 C CA . GLY A 1 108 ? -11.763 2.618 -5.235 1.00 56.41 108 GLY A CA 1
ATOM 796 C C . GLY A 1 108 ? -11.542 1.632 -4.083 1.00 56.41 108 GLY A C 1
ATOM 797 O O . GLY A 1 108 ? -11.677 0.432 -4.292 1.00 56.41 108 GLY A O 1
ATOM 798 N N . LEU A 1 109 ? -11.281 2.138 -2.871 1.00 68.75 109 LEU A N 1
ATOM 799 C CA . LEU A 1 109 ? -11.028 1.448 -1.614 1.00 68.75 109 LEU A CA 1
ATOM 800 C C . LEU A 1 109 ? -12.161 1.771 -0.634 1.00 68.75 109 LEU A C 1
ATOM 802 O O . LEU A 1 109 ? -11.900 2.210 0.476 1.00 68.75 109 LEU A O 1
ATOM 806 N N . ALA A 1 110 ? -13.431 1.648 -1.025 1.00 75.06 110 ALA A N 1
ATOM 807 C CA . ALA A 1 110 ? -14.544 1.928 -0.110 1.00 75.06 110 ALA A CA 1
ATOM 808 C C . ALA A 1 110 ? -14.471 1.056 1.160 1.00 75.06 110 ALA A C 1
ATOM 810 O O . ALA A 1 110 ? -14.039 -0.098 1.089 1.00 75.06 110 ALA A O 1
ATOM 811 N N . PHE A 1 111 ? -14.907 1.606 2.300 1.00 81.81 111 PHE A N 1
ATOM 812 C CA . PHE A 1 111 ? -14.914 0.895 3.580 1.00 81.81 111 PHE A CA 1
ATOM 813 C C .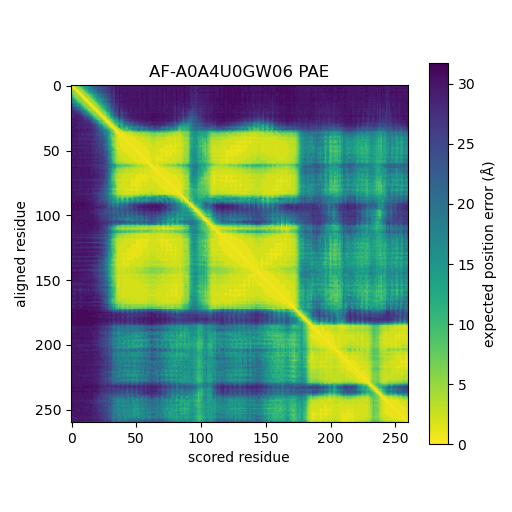 PHE A 1 111 ? -15.701 -0.426 3.478 1.00 81.81 111 PHE A C 1
ATOM 815 O O . PHE A 1 111 ? -16.818 -0.425 2.948 1.00 81.81 111 PHE A O 1
ATOM 822 N N . PRO A 1 112 ? -15.155 -1.556 3.967 1.00 80.25 112 PRO A N 1
ATOM 823 C CA . PRO A 1 112 ? -15.863 -2.830 3.974 1.00 80.25 112 PRO A CA 1
ATOM 824 C C . PRO A 1 112 ? -16.930 -2.853 5.080 1.00 80.25 112 PRO A C 1
ATOM 826 O O . PRO A 1 112 ? -16.725 -3.437 6.136 1.00 80.25 112 PRO A O 1
ATOM 829 N N . GLY A 1 113 ? -18.099 -2.256 4.833 1.00 75.19 113 GLY A N 1
ATOM 830 C CA . GLY A 1 113 ? -19.164 -2.076 5.838 1.00 75.19 113 GLY A CA 1
ATOM 831 C C . GLY A 1 113 ? -19.745 -3.348 6.479 1.00 75.19 113 GLY A C 1
ATOM 832 O O . GLY A 1 113 ? -20.553 -3.248 7.394 1.00 75.19 113 GLY A O 1
ATOM 833 N N . GLN A 1 114 ? -19.356 -4.541 6.018 1.00 74.94 114 GLN A N 1
ATOM 834 C CA . GLN A 1 114 ? -19.771 -5.827 6.594 1.00 74.94 114 GLN A CA 1
ATOM 835 C C . GLN A 1 114 ? -18.704 -6.466 7.503 1.00 74.94 114 GLN A C 1
ATOM 837 O O . GLN A 1 114 ? -18.957 -7.523 8.080 1.00 74.94 114 GLN A O 1
ATOM 842 N N . ILE A 1 115 ? -17.513 -5.867 7.633 1.00 82.62 115 ILE A N 1
ATOM 843 C CA . ILE A 1 115 ? -16.451 -6.412 8.485 1.00 82.62 115 ILE A CA 1
ATOM 844 C C . ILE A 1 115 ? -16.808 -6.248 9.967 1.00 82.62 115 ILE A C 1
ATOM 846 O O . ILE A 1 115 ? -17.288 -5.200 10.400 1.00 82.62 115 ILE A O 1
ATOM 850 N N . ARG A 1 116 ? -16.552 -7.287 10.767 1.00 86.50 116 ARG A N 1
ATOM 851 C CA . ARG A 1 116 ? -16.705 -7.218 12.226 1.00 86.50 116 ARG A CA 1
ATOM 852 C C . ARG A 1 116 ? -15.569 -6.397 12.836 1.00 86.50 116 ARG A C 1
ATOM 854 O O . ARG A 1 116 ? -14.429 -6.490 12.380 1.00 86.50 116 ARG A O 1
ATOM 861 N N . SER A 1 117 ? -15.851 -5.659 13.910 1.00 89.06 117 SER A N 1
ATOM 862 C CA . SER A 1 117 ? -14.859 -4.810 14.586 1.00 89.06 117 SER A CA 1
ATOM 863 C C . SER A 1 117 ? -13.602 -5.563 15.027 1.00 89.06 117 SER A C 1
ATOM 865 O O . SER A 1 117 ? -12.494 -5.064 14.849 1.00 89.06 117 SER A O 1
ATOM 867 N N . ASP A 1 118 ? -13.753 -6.778 15.559 1.00 88.19 118 ASP A N 1
ATOM 868 C CA . ASP A 1 118 ? -12.626 -7.574 16.065 1.00 88.19 118 ASP A CA 1
ATOM 869 C C . ASP A 1 118 ? -11.706 -8.046 14.930 1.00 88.19 118 ASP A C 1
ATOM 871 O O . ASP A 1 118 ? -10.479 -7.991 15.047 1.00 88.19 118 ASP A O 1
ATOM 875 N N . ASP A 1 119 ? -12.300 -8.457 13.806 1.00 86.75 119 ASP A N 1
ATOM 876 C CA . ASP A 1 119 ? -11.568 -8.883 12.613 1.00 86.75 119 ASP A CA 1
ATOM 877 C C . ASP A 1 119 ? -10.837 -7.695 11.978 1.00 86.75 119 ASP A C 1
ATOM 879 O O . ASP A 1 119 ? -9.662 -7.807 11.620 1.00 86.75 119 ASP A O 1
ATOM 883 N N . TYR A 1 120 ? -11.494 -6.531 11.927 1.00 92.06 120 TYR A N 1
ATOM 884 C CA . TYR A 1 120 ? -10.892 -5.277 11.482 1.00 92.06 120 TYR A CA 1
ATOM 885 C C . TYR A 1 120 ? -9.687 -4.881 12.341 1.00 92.06 120 TYR A C 1
ATOM 887 O O . TYR A 1 120 ? -8.607 -4.630 11.805 1.00 92.06 120 TYR A O 1
ATOM 895 N N . LEU A 1 121 ? -9.847 -4.864 13.671 1.00 94.19 121 LEU A N 1
ATOM 896 C CA . LEU A 1 121 ? -8.783 -4.522 14.619 1.00 94.19 121 LEU A CA 1
ATOM 897 C C . LEU A 1 121 ? -7.577 -5.448 14.459 1.00 94.19 121 LEU A C 1
ATOM 899 O O . LEU A 1 121 ? -6.443 -4.979 14.359 1.00 94.19 121 LEU A O 1
ATOM 903 N N . LYS A 1 122 ? -7.818 -6.761 14.391 1.00 90.31 122 LYS A N 1
ATOM 904 C CA . LYS A 1 122 ? -6.764 -7.762 14.212 1.00 90.31 122 LYS A CA 1
ATOM 905 C C . LYS A 1 122 ? -6.013 -7.563 12.895 1.00 90.31 122 LYS A C 1
ATOM 907 O O . LYS A 1 122 ? -4.780 -7.554 12.893 1.00 90.31 122 LYS A O 1
ATOM 912 N N . ALA A 1 123 ? -6.740 -7.410 11.789 1.00 90.38 123 ALA A N 1
ATOM 913 C CA . ALA A 1 123 ? -6.152 -7.261 10.463 1.00 90.38 123 ALA A CA 1
ATOM 914 C C . ALA A 1 123 ? -5.356 -5.953 10.337 1.00 90.38 123 ALA A C 1
ATOM 916 O O . ALA A 1 123 ? -4.200 -5.975 9.909 1.00 90.38 123 ALA A O 1
ATOM 917 N N . MET A 1 124 ? -5.932 -4.829 10.774 1.00 95.06 124 MET A N 1
ATOM 918 C CA . MET A 1 124 ? -5.262 -3.529 10.740 1.00 95.06 124 MET A CA 1
ATOM 919 C C . MET A 1 124 ? -4.036 -3.498 11.648 1.00 95.06 124 MET A C 1
ATOM 921 O O . MET A 1 124 ? -2.987 -3.036 11.214 1.00 95.06 124 MET A O 1
ATOM 925 N N . GLN A 1 125 ? -4.101 -4.056 12.861 1.00 96.44 125 GLN A N 1
ATOM 926 C CA . GLN A 1 125 ? -2.944 -4.084 13.761 1.00 96.44 125 GLN A CA 1
ATOM 927 C C . GLN A 1 125 ? -1.758 -4.828 13.132 1.00 96.44 125 GLN A C 1
ATOM 929 O O . GLN A 1 125 ? -0.620 -4.356 13.204 1.00 96.44 125 GLN A O 1
ATOM 934 N N . ALA A 1 126 ? -2.021 -5.972 12.493 1.00 91.81 126 ALA A N 1
ATOM 935 C CA . ALA A 1 126 ? -0.998 -6.723 11.775 1.00 91.81 126 ALA A CA 1
ATOM 936 C C . ALA A 1 126 ? -0.434 -5.920 10.590 1.00 91.81 126 ALA A C 1
ATOM 938 O O . ALA A 1 126 ? 0.785 -5.872 10.402 1.00 91.81 126 ALA A O 1
ATOM 939 N N . ARG A 1 127 ? -1.298 -5.240 9.821 1.00 95.56 127 ARG A N 1
ATOM 940 C CA . ARG A 1 127 ? -0.874 -4.421 8.680 1.00 95.56 127 ARG A CA 1
ATOM 941 C C . ARG A 1 127 ? -0.033 -3.219 9.099 1.00 95.56 127 ARG A C 1
ATOM 943 O O . ARG A 1 127 ? 1.022 -3.021 8.507 1.00 95.56 127 ARG A O 1
ATOM 950 N N . LEU A 1 128 ? -0.432 -2.470 10.129 1.00 97.12 128 LEU A N 1
ATOM 951 C CA . LEU A 1 128 ? 0.352 -1.339 10.641 1.00 97.12 128 LEU A CA 1
ATOM 952 C C . LEU A 1 128 ? 1.736 -1.795 11.132 1.00 97.12 128 LEU A C 1
ATOM 954 O O . LEU A 1 128 ? 2.720 -1.084 10.953 1.00 97.12 128 LEU A O 1
ATOM 958 N N . GLY A 1 129 ? 1.839 -3.003 11.702 1.00 95.56 129 GLY A N 1
ATOM 959 C CA . GLY A 1 129 ? 3.126 -3.633 12.014 1.00 95.56 129 GLY A CA 1
ATOM 960 C C . GLY A 1 129 ? 4.009 -3.802 10.774 1.00 95.56 129 GLY A C 1
ATOM 961 O O . GLY A 1 129 ? 5.148 -3.340 10.764 1.00 95.56 129 GLY A O 1
ATOM 962 N N . LYS A 1 130 ? 3.459 -4.377 9.698 1.00 94.50 130 LYS A N 1
ATOM 963 C CA . LYS A 1 130 ? 4.171 -4.525 8.419 1.00 94.50 130 LYS A CA 1
ATOM 964 C C . LYS A 1 130 ? 4.531 -3.201 7.762 1.00 94.50 130 LYS A C 1
ATOM 966 O O . LYS A 1 130 ? 5.643 -3.059 7.274 1.00 94.50 130 LYS A O 1
ATOM 971 N N . MET A 1 131 ? 3.651 -2.207 7.818 1.00 95.44 131 MET A N 1
ATOM 972 C CA . MET A 1 131 ? 3.956 -0.870 7.309 1.00 95.44 131 MET A CA 1
ATOM 973 C C . MET A 1 131 ? 5.165 -0.252 8.019 1.00 95.44 131 MET A C 1
ATOM 975 O O . MET A 1 131 ? 5.985 0.369 7.355 1.00 95.44 131 MET A O 1
ATOM 979 N N . ARG A 1 132 ? 5.328 -0.459 9.336 1.00 96.75 132 ARG A N 1
ATOM 980 C CA . ARG A 1 132 ? 6.517 0.027 10.063 1.00 96.75 132 ARG A CA 1
ATOM 981 C C . ARG A 1 132 ? 7.790 -0.670 9.604 1.00 96.75 132 ARG A C 1
ATOM 983 O O . ARG A 1 132 ? 8.806 -0.009 9.421 1.00 96.75 132 ARG A O 1
ATOM 990 N N . GLU A 1 133 ? 7.736 -1.988 9.418 1.00 94.00 133 GLU A N 1
ATOM 991 C CA . GLU A 1 133 ? 8.865 -2.755 8.875 1.00 94.00 133 GLU A CA 1
ATOM 992 C C . GLU A 1 133 ? 9.260 -2.235 7.482 1.00 94.00 133 GLU A C 1
ATOM 994 O O . GLU A 1 133 ? 10.440 -1.986 7.228 1.00 94.00 133 GLU A O 1
ATOM 999 N N . ASP A 1 134 ? 8.275 -1.992 6.612 1.00 91.31 134 ASP A N 1
ATOM 1000 C CA . ASP A 1 134 ? 8.499 -1.434 5.278 1.00 91.31 134 ASP A CA 1
ATOM 1001 C C . ASP A 1 134 ? 9.141 -0.033 5.345 1.00 91.31 134 ASP A C 1
ATOM 1003 O O . ASP A 1 134 ? 10.088 0.240 4.603 1.00 91.31 134 ASP A O 1
ATOM 1007 N N . LEU A 1 135 ? 8.675 0.851 6.246 1.00 94.44 135 LEU A N 1
ATOM 1008 C CA . LEU A 1 135 ? 9.237 2.200 6.419 1.00 94.44 135 LEU A CA 1
ATOM 1009 C C . LEU A 1 135 ? 10.711 2.163 6.854 1.00 94.44 135 LEU A C 1
ATOM 1011 O O . LEU A 1 135 ? 11.510 2.956 6.357 1.00 94.44 135 LEU A O 1
ATOM 1015 N N . VAL A 1 136 ? 11.121 1.205 7.695 1.00 95.44 136 VAL A N 1
ATOM 1016 C CA . VAL A 1 136 ? 12.546 1.008 8.028 1.00 95.44 136 VAL A CA 1
ATOM 1017 C C . VAL A 1 136 ? 13.364 0.695 6.768 1.00 95.44 136 VAL A C 1
ATOM 1019 O O . VAL A 1 136 ? 14.432 1.277 6.561 1.00 95.44 136 VAL A O 1
ATOM 1022 N N . GLY A 1 137 ? 12.853 -0.183 5.899 1.00 91.06 137 GLY A N 1
ATOM 1023 C CA . GLY A 1 137 ? 13.485 -0.500 4.615 1.00 91.06 137 GLY A CA 1
ATOM 1024 C C . GLY A 1 137 ? 13.557 0.705 3.672 1.00 91.06 137 GLY A C 1
ATOM 1025 O O . GLY A 1 137 ? 14.583 0.937 3.030 1.00 91.06 137 GLY A O 1
ATOM 1026 N N . LEU A 1 138 ? 12.502 1.518 3.639 1.00 90.19 138 LEU A N 1
ATOM 1027 C CA . LEU A 1 138 ? 12.439 2.751 2.855 1.00 90.19 138 LEU A CA 1
ATOM 1028 C C . LEU A 1 138 ? 13.473 3.786 3.306 1.00 90.19 138 LEU A C 1
ATOM 1030 O O . LEU A 1 138 ? 14.183 4.352 2.474 1.00 90.19 138 LEU A O 1
ATOM 1034 N N . HIS A 1 139 ? 13.616 3.991 4.616 1.00 92.94 139 HIS A N 1
ATOM 1035 C CA . HIS A 1 139 ? 14.648 4.865 5.179 1.00 92.94 139 HIS A CA 1
ATOM 1036 C C . HIS A 1 139 ? 16.060 4.371 4.861 1.00 92.94 139 HIS A C 1
ATOM 1038 O O . HIS A 1 139 ? 16.924 5.176 4.508 1.00 92.94 139 HIS A O 1
ATOM 1044 N N . ALA A 1 140 ? 16.294 3.056 4.912 1.00 93.06 140 ALA A N 1
ATOM 1045 C CA . ALA A 1 140 ? 17.575 2.470 4.517 1.00 93.06 140 ALA A CA 1
ATOM 1046 C C . ALA A 1 140 ? 17.889 2.708 3.027 1.00 93.06 140 ALA A C 1
ATOM 1048 O O . ALA A 1 140 ? 19.040 2.969 2.670 1.00 93.06 140 ALA A O 1
ATOM 1049 N N . ALA A 1 141 ? 16.867 2.685 2.168 1.00 87.75 141 ALA A N 1
ATOM 1050 C CA . ALA A 1 141 ? 16.988 2.935 0.735 1.00 87.75 141 ALA A CA 1
ATOM 1051 C C . ALA A 1 141 ? 17.041 4.430 0.356 1.00 87.75 141 ALA A C 1
ATOM 1053 O O . ALA A 1 141 ? 17.324 4.752 -0.794 1.00 87.75 141 ALA A O 1
ATOM 1054 N N . ALA A 1 142 ? 16.824 5.364 1.290 1.00 88.56 142 ALA A N 1
ATOM 1055 C CA . ALA A 1 142 ? 16.581 6.784 0.995 1.00 88.56 142 ALA A CA 1
ATOM 1056 C C . ALA A 1 142 ? 17.704 7.522 0.235 1.00 88.56 142 ALA A C 1
ATOM 1058 O O . ALA A 1 142 ? 17.469 8.600 -0.313 1.00 88.56 142 ALA A O 1
ATOM 1059 N N . ASN A 1 143 ? 18.928 6.982 0.218 1.00 86.19 143 ASN A N 1
ATOM 1060 C CA . ASN A 1 143 ? 20.059 7.573 -0.506 1.00 86.19 143 ASN A CA 1
ATOM 1061 C C . ASN A 1 143 ? 20.308 6.927 -1.887 1.00 86.19 143 ASN A C 1
ATOM 1063 O O . ASN A 1 143 ? 21.158 7.418 -2.627 1.00 86.19 143 ASN A O 1
ATOM 1067 N N . ASP A 1 144 ? 19.582 5.862 -2.241 1.00 84.06 144 ASP A N 1
ATOM 1068 C CA . ASP A 1 144 ? 19.623 5.199 -3.548 1.00 84.06 144 ASP A CA 1
ATOM 1069 C C . ASP A 1 144 ? 18.242 5.328 -4.217 1.00 84.06 144 ASP A C 1
ATOM 1071 O O . ASP A 1 144 ? 17.302 4.630 -3.834 1.00 84.06 144 ASP A O 1
ATOM 1075 N N . PRO A 1 145 ? 18.088 6.204 -5.228 1.00 78.25 145 PRO A N 1
ATOM 1076 C CA . PRO A 1 145 ? 16.803 6.428 -5.887 1.00 78.25 145 PRO A CA 1
ATOM 1077 C C . PRO A 1 145 ? 16.167 5.170 -6.496 1.00 78.25 145 PRO A C 1
ATOM 1079 O O . PRO A 1 145 ? 14.945 5.041 -6.481 1.00 78.25 145 PRO A O 1
ATOM 1082 N N . ALA A 1 146 ? 16.965 4.236 -7.025 1.00 73.75 146 ALA A N 1
ATOM 1083 C CA . ALA A 1 146 ? 16.435 3.024 -7.648 1.00 73.75 146 ALA A CA 1
ATOM 1084 C C . ALA A 1 146 ? 15.937 2.033 -6.586 1.00 73.75 146 ALA A C 1
ATOM 1086 O O . ALA A 1 146 ? 14.845 1.467 -6.717 1.00 73.75 146 ALA A O 1
ATOM 1087 N N . ALA A 1 147 ? 16.708 1.865 -5.507 1.00 77.44 147 ALA A N 1
ATOM 1088 C CA . ALA A 1 147 ? 16.293 1.054 -4.368 1.00 77.44 147 ALA A CA 1
ATOM 1089 C C . ALA A 1 147 ? 15.065 1.658 -3.665 1.00 77.44 147 ALA A C 1
ATOM 1091 O O . ALA A 1 147 ? 14.126 0.929 -3.349 1.00 77.44 147 ALA A O 1
ATOM 1092 N N . LEU A 1 148 ? 15.033 2.984 -3.485 1.00 79.88 148 LEU A N 1
ATOM 1093 C CA . LEU A 1 148 ? 13.916 3.694 -2.864 1.00 79.88 148 LEU A CA 1
ATOM 1094 C C . LEU A 1 148 ? 12.631 3.536 -3.677 1.00 79.88 148 LEU A C 1
ATOM 1096 O O . LEU A 1 148 ? 11.599 3.191 -3.108 1.00 79.88 148 LEU A O 1
ATOM 1100 N N . ASN A 1 149 ? 12.688 3.729 -4.997 1.00 71.31 149 ASN A N 1
ATOM 1101 C CA . ASN A 1 149 ? 11.520 3.546 -5.859 1.00 71.31 149 ASN A CA 1
ATOM 1102 C C . ASN A 1 149 ? 10.988 2.109 -5.792 1.00 71.31 149 ASN A C 1
ATOM 1104 O O . ASN A 1 149 ? 9.781 1.909 -5.664 1.00 71.31 149 ASN A O 1
ATOM 1108 N N . THR A 1 150 ? 11.882 1.116 -5.812 1.00 71.00 150 THR A N 1
ATOM 1109 C CA . THR A 1 150 ? 11.502 -0.302 -5.696 1.00 71.00 150 THR A CA 1
ATOM 1110 C C . THR A 1 150 ? 10.814 -0.587 -4.356 1.00 71.00 150 THR A C 1
ATOM 1112 O O . THR A 1 150 ? 9.767 -1.240 -4.310 1.00 71.00 150 THR A O 1
ATOM 1115 N N . ALA A 1 151 ? 11.370 -0.071 -3.257 1.00 78.75 151 ALA A N 1
ATOM 1116 C CA . ALA A 1 151 ? 10.804 -0.233 -1.923 1.00 78.75 151 ALA A CA 1
ATOM 1117 C C . ALA A 1 151 ? 9.448 0.482 -1.781 1.00 78.75 151 ALA A C 1
ATOM 1119 O O . ALA A 1 151 ? 8.506 -0.107 -1.252 1.00 78.75 151 ALA A O 1
ATOM 1120 N N . LEU A 1 152 ? 9.310 1.706 -2.309 1.00 76.19 152 LEU A N 1
ATOM 1121 C CA . LEU A 1 152 ? 8.057 2.476 -2.284 1.00 76.19 152 LEU A CA 1
ATOM 1122 C C . LEU A 1 152 ? 6.953 1.759 -3.050 1.00 76.19 152 LEU A C 1
ATOM 1124 O O . LEU A 1 152 ? 5.825 1.655 -2.571 1.00 76.19 152 LEU A O 1
ATOM 1128 N N . GLN A 1 153 ? 7.288 1.233 -4.225 1.00 69.56 153 GLN A N 1
ATOM 1129 C CA . GLN A 1 153 ? 6.353 0.490 -5.055 1.00 69.56 153 GLN A CA 1
ATOM 1130 C C . GLN A 1 153 ? 5.881 -0.791 -4.362 1.00 69.56 153 GLN A C 1
ATOM 1132 O O . GLN A 1 153 ? 4.682 -1.065 -4.323 1.00 69.56 153 GLN A O 1
ATOM 1137 N N . THR A 1 154 ? 6.814 -1.537 -3.764 1.00 73.38 154 THR A N 1
ATOM 1138 C CA . THR A 1 154 ? 6.509 -2.756 -3.001 1.00 73.38 154 THR A CA 1
ATOM 1139 C C . THR A 1 1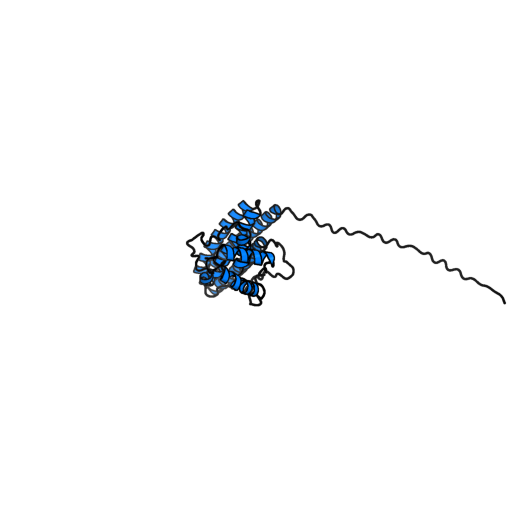54 ? 5.592 -2.448 -1.819 1.00 73.38 154 THR A C 1
ATOM 1141 O O . THR A 1 154 ? 4.570 -3.110 -1.625 1.00 73.38 154 THR A O 1
ATOM 1144 N N . HIS A 1 155 ? 5.923 -1.404 -1.058 1.00 82.88 155 HIS A N 1
ATOM 1145 C CA . HIS A 1 155 ? 5.134 -0.953 0.078 1.00 82.88 155 HIS A CA 1
ATOM 1146 C C . HIS A 1 155 ? 3.712 -0.549 -0.336 1.00 82.88 155 HIS A C 1
ATOM 1148 O O . HIS A 1 155 ? 2.733 -1.016 0.252 1.00 82.88 155 HIS A O 1
ATOM 1154 N N . TRP A 1 156 ? 3.573 0.276 -1.377 1.00 79.31 156 TRP A N 1
ATOM 1155 C CA . TRP A 1 156 ? 2.267 0.701 -1.877 1.00 79.31 156 TRP A CA 1
ATOM 1156 C C . TRP A 1 156 ? 1.423 -0.494 -2.336 1.00 79.31 156 TRP A C 1
ATOM 1158 O O . TRP A 1 156 ? 0.284 -0.653 -1.897 1.00 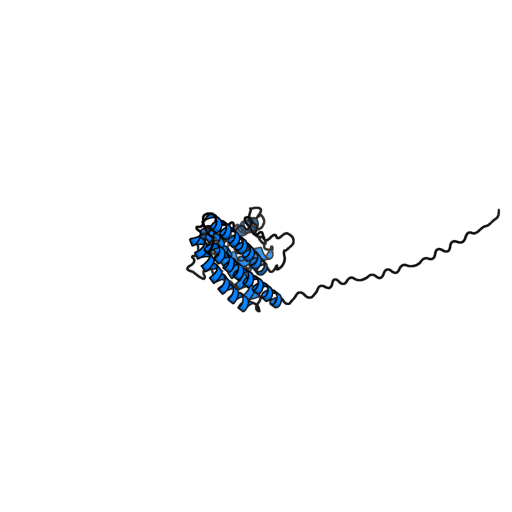79.31 156 TRP A O 1
ATOM 1168 N N . GLN A 1 157 ? 1.997 -1.389 -3.144 1.00 72.31 157 GLN A N 1
ATOM 1169 C CA . GLN A 1 157 ? 1.292 -2.567 -3.649 1.00 72.31 157 GLN A CA 1
ATOM 1170 C C . GLN A 1 157 ? 0.815 -3.478 -2.510 1.00 72.31 157 GLN A C 1
ATOM 1172 O O . GLN A 1 157 ? -0.335 -3.916 -2.517 1.00 72.31 157 GLN A O 1
ATOM 1177 N N . SER A 1 158 ? 1.671 -3.728 -1.515 1.00 78.75 158 SER A N 1
ATOM 1178 C CA . SER A 1 158 ? 1.340 -4.573 -0.363 1.00 78.75 158 SER A CA 1
ATOM 1179 C C . SER A 1 158 ? 0.151 -4.019 0.432 1.00 78.75 158 SER A C 1
ATOM 1181 O O . SER A 1 158 ? -0.752 -4.764 0.819 1.00 78.75 158 SER A O 1
ATOM 1183 N N . ASN A 1 159 ? 0.110 -2.700 0.640 1.00 82.69 159 ASN A N 1
ATOM 1184 C CA . ASN A 1 159 ? -1.017 -2.053 1.303 1.00 82.69 159 ASN A CA 1
ATOM 1185 C C . ASN A 1 159 ? -2.287 -2.072 0.443 1.00 82.69 159 ASN A C 1
ATOM 1187 O O . ASN A 1 159 ? -3.361 -2.368 0.960 1.00 82.69 159 ASN A O 1
ATOM 1191 N N . TYR A 1 160 ? -2.178 -1.801 -0.860 1.00 77.75 160 TYR A N 1
ATOM 1192 C CA . TYR A 1 160 ? -3.320 -1.847 -1.773 1.00 77.75 160 TYR A CA 1
ATOM 1193 C C . TYR A 1 160 ? -3.972 -3.234 -1.781 1.00 77.75 160 TYR A C 1
ATOM 1195 O O . TYR A 1 160 ? -5.180 -3.354 -1.584 1.00 77.75 160 TYR A O 1
ATOM 1203 N N . GLN A 1 161 ? -3.166 -4.289 -1.920 1.00 77.00 161 GLN A N 1
ATOM 1204 C CA . GLN A 1 161 ? -3.633 -5.675 -1.882 1.00 77.00 161 GLN A CA 1
ATOM 1205 C C . GLN A 1 161 ? -4.336 -6.003 -0.567 1.00 77.00 161 GLN A C 1
ATOM 1207 O O . GLN A 1 161 ? -5.439 -6.541 -0.583 1.00 77.00 161 GLN A O 1
ATOM 1212 N N . PHE A 1 162 ? -3.743 -5.619 0.565 1.00 85.38 162 PHE A N 1
ATOM 1213 C CA . PHE A 1 162 ? -4.361 -5.815 1.873 1.00 85.38 162 PHE A CA 1
ATOM 1214 C C . PHE A 1 162 ? -5.734 -5.133 1.982 1.00 85.38 162 PHE A C 1
ATOM 1216 O O . PHE A 1 162 ? -6.695 -5.752 2.438 1.00 85.38 162 PHE A O 1
ATOM 1223 N N . LEU A 1 163 ? -5.850 -3.875 1.543 1.00 85.06 163 LEU A N 1
ATOM 1224 C CA . LEU A 1 163 ? -7.116 -3.141 1.606 1.00 85.06 163 LEU A CA 1
ATOM 1225 C C . LEU A 1 163 ? -8.177 -3.752 0.688 1.00 85.06 163 LEU A C 1
ATOM 1227 O O . LEU A 1 163 ? -9.352 -3.792 1.042 1.00 85.06 163 LEU A O 1
ATOM 1231 N N . GLN A 1 164 ? -7.780 -4.276 -0.465 1.00 77.25 164 GLN A N 1
ATOM 1232 C CA . GLN A 1 164 ? -8.683 -5.013 -1.342 1.00 77.25 164 GLN A CA 1
ATOM 1233 C C . GLN A 1 164 ? -9.105 -6.355 -0.722 1.00 77.25 164 GLN A C 1
ATOM 1235 O O . GLN A 1 164 ? -10.281 -6.716 -0.787 1.00 77.25 164 GLN A O 1
ATOM 1240 N N . GLY A 1 165 ? -8.194 -7.052 -0.045 1.00 79.31 165 GLY A N 1
ATOM 1241 C CA . GLY A 1 165 ? -8.495 -8.290 0.672 1.00 79.31 165 GLY A CA 1
ATOM 1242 C C . GLY A 1 165 ? -9.491 -8.106 1.813 1.00 79.31 165 GLY A C 1
ATOM 1243 O O . GLY A 1 165 ? -10.502 -8.799 1.894 1.00 79.31 165 GLY A O 1
ATOM 1244 N N . MET A 1 166 ? -9.320 -7.046 2.606 1.00 83.00 166 MET A N 1
ATOM 1245 C CA . MET A 1 166 ? -10.293 -6.629 3.628 1.00 83.00 166 MET A CA 1
ATOM 1246 C C . MET A 1 166 ? -11.707 -6.387 3.065 1.00 83.00 166 MET A C 1
ATOM 1248 O O . MET A 1 166 ? -12.685 -6.419 3.809 1.00 83.00 166 MET A O 1
ATOM 1252 N N . ARG A 1 167 ? -11.831 -6.158 1.751 1.00 82.12 167 ARG A N 1
ATOM 1253 C CA . ARG A 1 167 ? -13.100 -5.982 1.025 1.00 82.12 167 ARG A CA 1
ATOM 1254 C C . ARG A 1 167 ? -13.606 -7.268 0.360 1.00 82.12 167 ARG A C 1
ATOM 1256 O O . ARG A 1 167 ? -14.549 -7.211 -0.425 1.00 82.12 167 ARG A O 1
ATOM 1263 N N . GLY A 1 168 ? -12.989 -8.414 0.644 1.00 73.50 168 GLY A N 1
ATOM 1264 C CA . GLY A 1 168 ? -13.319 -9.704 0.036 1.00 73.50 168 GLY A CA 1
ATOM 1265 C C . GLY A 1 168 ? -12.858 -9.831 -1.417 1.00 73.50 168 GLY A C 1
ATOM 1266 O O . GLY A 1 168 ? -13.337 -10.703 -2.142 1.00 73.50 168 GLY A O 1
ATOM 1267 N N . LEU A 1 169 ? -11.948 -8.961 -1.863 1.00 71.38 169 LEU A N 1
ATOM 1268 C CA . LEU A 1 169 ? -11.405 -8.961 -3.221 1.00 71.38 169 LEU A CA 1
ATOM 1269 C C . LEU A 1 169 ? -10.047 -9.673 -3.313 1.00 71.38 169 LEU A C 1
ATOM 1271 O O . LEU A 1 169 ? -9.337 -9.502 -4.299 1.00 71.38 169 LEU A O 1
ATOM 1275 N N . ASP A 1 170 ? -9.692 -10.514 -2.335 1.00 64.81 170 ASP A N 1
ATOM 1276 C CA . ASP A 1 170 ? -8.470 -11.340 -2.363 1.00 64.81 170 ASP A CA 1
ATOM 1277 C C . ASP A 1 170 ? -8.377 -12.226 -3.615 1.00 64.81 170 ASP A C 1
ATOM 1279 O O . ASP A 1 170 ? -7.289 -12.548 -4.092 1.00 64.81 170 ASP A O 1
ATOM 1283 N N . TRP A 1 171 ? -9.522 -12.596 -4.197 1.00 62.59 171 TRP A N 1
ATOM 1284 C CA . TRP A 1 171 ? -9.584 -13.352 -5.448 1.00 62.59 171 TRP A CA 1
ATOM 1285 C C . TRP A 1 171 ? -8.926 -12.613 -6.623 1.00 62.59 171 TRP A C 1
ATOM 1287 O O . TRP A 1 171 ? -8.389 -13.269 -7.513 1.00 62.59 171 TRP A O 1
ATOM 1297 N N . MET A 1 172 ? -8.882 -11.272 -6.602 1.00 60.06 172 MET A N 1
ATOM 1298 C CA . MET A 1 172 ? -8.172 -10.466 -7.61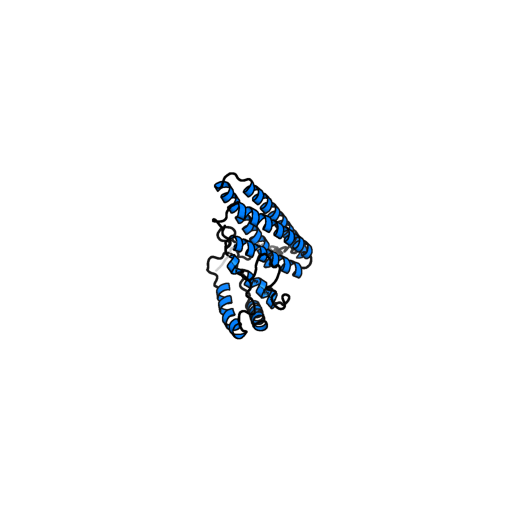0 1.00 60.06 172 MET A CA 1
ATOM 1299 C C . MET A 1 172 ? -6.663 -10.727 -7.607 1.00 60.06 172 MET A C 1
ATOM 1301 O O . MET A 1 172 ? -5.982 -10.456 -8.595 1.00 60.06 172 MET A O 1
ATOM 1305 N N . PHE A 1 173 ? -6.144 -11.243 -6.494 1.00 62.16 173 PHE A N 1
ATOM 1306 C CA . PHE A 1 173 ? -4.739 -11.572 -6.300 1.00 62.16 173 PHE A CA 1
ATOM 1307 C C . PHE A 1 173 ? -4.534 -13.077 -6.109 1.00 62.16 173 PHE A C 1
ATOM 1309 O O . PHE A 1 173 ? -3.426 -13.494 -5.783 1.00 62.16 173 PHE A O 1
ATOM 1316 N N . SER A 1 174 ? -5.569 -13.910 -6.299 1.00 45.62 174 SER A N 1
ATOM 1317 C CA . SER A 1 174 ? -5.453 -15.359 -6.114 1.00 45.62 174 SER A CA 1
ATOM 1318 C C . SER A 1 174 ? -4.390 -15.945 -7.047 1.00 45.62 174 SER A C 1
ATOM 1320 O O . SER A 1 174 ? -4.429 -15.783 -8.264 1.00 45.62 174 SER A O 1
ATOM 1322 N N . GLY A 1 175 ? -3.401 -16.572 -6.406 1.00 49.88 175 GLY A N 1
ATOM 1323 C CA . GLY A 1 175 ? -2.003 -16.675 -6.843 1.00 49.88 175 GLY A CA 1
ATOM 1324 C C . GLY A 1 175 ? -1.036 -16.158 -5.759 1.00 49.88 175 GLY A C 1
ATOM 1325 O O . GLY A 1 175 ? 0.115 -16.573 -5.713 1.00 49.88 175 GLY A O 1
ATOM 1326 N N . TRP A 1 176 ? -1.532 -15.315 -4.845 1.00 42.62 176 TRP A N 1
ATOM 1327 C CA . TRP A 1 176 ? -0.813 -14.700 -3.730 1.00 42.62 176 TRP A CA 1
ATOM 1328 C C . TRP A 1 176 ? -1.561 -14.980 -2.412 1.00 42.62 176 TRP A C 1
ATOM 1330 O O . TRP A 1 176 ? -2.537 -14.318 -2.072 1.00 42.62 176 TRP A O 1
ATOM 1340 N N . THR A 1 177 ? -1.162 -16.022 -1.680 1.00 35.84 177 THR A N 1
ATOM 1341 C CA . THR A 1 177 ? -1.654 -16.299 -0.316 1.00 35.84 177 THR A CA 1
ATOM 1342 C C . THR A 1 177 ? -0.781 -15.594 0.733 1.00 35.84 177 THR A C 1
ATOM 1344 O O . THR A 1 177 ? 0.430 -15.520 0.518 1.00 35.84 177 THR A O 1
ATOM 1347 N N . PRO A 1 178 ? -1.309 -15.201 1.917 1.00 38.84 178 PRO A N 1
ATOM 1348 C CA . PRO A 1 178 ? -0.561 -14.481 2.968 1.00 38.84 178 PRO A CA 1
ATOM 1349 C C . PRO A 1 178 ? 0.647 -15.234 3.558 1.00 38.84 178 PRO A C 1
ATOM 1351 O O . PRO A 1 178 ? 1.379 -14.682 4.375 1.00 38.84 178 PRO A O 1
ATOM 1354 N N . ALA A 1 179 ? 0.842 -16.498 3.171 1.00 30.80 179 ALA A N 1
ATOM 1355 C CA . ALA A 1 179 ? 1.959 -17.345 3.576 1.00 30.80 179 ALA A CA 1
ATOM 1356 C C . ALA A 1 179 ? 3.152 -17.347 2.594 1.00 30.80 179 ALA A C 1
ATOM 1358 O O . ALA A 1 179 ? 4.133 -18.029 2.874 1.00 30.80 179 ALA A O 1
ATOM 1359 N N . SER A 1 180 ? 3.116 -16.588 1.491 1.00 28.64 180 SER A N 1
ATOM 1360 C CA . SER A 1 180 ? 4.254 -16.492 0.561 1.00 28.64 180 SER A CA 1
ATOM 1361 C C . SER A 1 180 ? 4.704 -15.045 0.349 1.00 28.64 180 SER A C 1
ATOM 1363 O O . SER A 1 180 ? 4.123 -14.322 -0.462 1.00 28.64 180 SER A O 1
ATOM 1365 N N . PRO A 1 181 ? 5.782 -14.610 1.021 1.00 36.56 181 PRO A N 1
ATOM 1366 C CA . PRO A 1 181 ? 6.616 -13.537 0.508 1.00 36.56 181 PRO A CA 1
ATOM 1367 C C . PRO A 1 181 ? 7.279 -14.037 -0.787 1.00 36.56 181 PRO A C 1
ATOM 1369 O O . PRO A 1 181 ? 8.143 -14.905 -0.732 1.00 36.56 181 PRO A O 1
ATOM 1372 N N . GLY A 1 182 ? 6.868 -13.494 -1.935 1.00 35.94 182 GLY A N 1
ATOM 1373 C CA . GLY A 1 182 ? 7.490 -13.761 -3.239 1.00 35.94 182 GLY A CA 1
ATOM 1374 C C . GLY A 1 182 ? 6.947 -14.998 -3.960 1.00 35.94 182 GLY A C 1
ATOM 1375 O O . GLY A 1 182 ? 7.103 -16.112 -3.487 1.00 35.94 182 GLY A O 1
ATOM 1376 N N . ASP A 1 183 ? 6.265 -14.776 -5.089 1.00 35.88 183 ASP A N 1
ATOM 1377 C CA . ASP A 1 183 ? 6.463 -15.507 -6.359 1.00 35.88 183 ASP A CA 1
ATOM 1378 C C . ASP A 1 183 ? 5.305 -15.271 -7.346 1.00 35.88 183 ASP A C 1
ATOM 1380 O O . ASP A 1 183 ? 4.611 -16.168 -7.813 1.00 35.88 183 ASP A O 1
ATOM 1384 N N . GLN A 1 184 ? 5.159 -14.016 -7.765 1.00 51.28 184 GLN A N 1
ATOM 1385 C CA . GLN A 1 184 ? 5.196 -13.763 -9.204 1.00 51.28 184 GLN A CA 1
ATOM 1386 C C . GLN A 1 184 ? 6.420 -12.898 -9.458 1.00 51.28 184 GLN A C 1
ATOM 1388 O O . GLN A 1 184 ? 6.325 -11.696 -9.691 1.00 51.28 184 GLN A O 1
ATOM 1393 N N . THR A 1 185 ? 7.597 -13.506 -9.312 1.00 61.38 185 THR A N 1
ATOM 1394 C CA . THR A 1 185 ? 8.834 -12.841 -9.700 1.00 61.38 185 THR A CA 1
ATOM 1395 C C . THR A 1 185 ? 8.770 -12.652 -11.210 1.00 61.38 185 THR A C 1
ATOM 1397 O O . THR A 1 185 ? 8.901 -13.613 -11.969 1.00 61.38 185 THR A O 1
ATOM 1400 N N . LEU A 1 186 ? 8.493 -11.418 -11.635 1.00 72.56 186 LEU A N 1
ATOM 1401 C CA . LEU A 1 186 ? 8.561 -11.021 -13.034 1.00 72.56 186 LEU A CA 1
ATOM 1402 C C . LEU A 1 186 ? 9.908 -11.490 -13.605 1.00 72.56 186 LEU A C 1
ATOM 1404 O O . LEU A 1 186 ? 10.941 -11.221 -12.984 1.00 72.56 186 LEU A O 1
ATOM 1408 N N . PRO A 1 187 ? 9.940 -12.206 -14.744 1.00 82.94 187 PRO A N 1
ATOM 1409 C CA . PRO A 1 187 ? 11.198 -12.606 -15.361 1.00 82.94 187 PRO A CA 1
ATOM 1410 C C . PRO A 1 187 ? 12.100 -11.392 -15.603 1.00 82.94 187 PRO A C 1
ATOM 1412 O O . PRO A 1 187 ? 11.676 -10.422 -16.218 1.00 82.94 187 PRO A O 1
ATOM 1415 N N . ASP A 1 188 ? 13.344 -11.423 -15.129 1.00 84.56 188 ASP A N 1
ATOM 1416 C CA . ASP A 1 188 ? 14.242 -10.258 -15.199 1.00 84.56 188 ASP A CA 1
ATOM 1417 C C . ASP A 1 188 ? 13.617 -8.982 -14.575 1.00 84.56 188 ASP A C 1
ATOM 1419 O O . ASP A 1 188 ? 13.352 -7.990 -15.267 1.00 84.56 188 ASP A O 1
ATOM 1423 N N . PRO A 1 189 ? 13.370 -8.987 -13.248 1.00 73.69 189 PRO A N 1
ATOM 1424 C CA . PRO A 1 189 ? 12.584 -7.955 -12.564 1.00 73.69 189 PRO A CA 1
ATOM 1425 C C . PRO A 1 189 ? 13.278 -6.585 -12.521 1.00 73.69 189 PRO A C 1
ATOM 1427 O O . PRO A 1 189 ? 12.662 -5.581 -12.176 1.00 73.69 189 PRO A O 1
ATOM 1430 N N . ARG A 1 190 ? 14.572 -6.528 -12.867 1.00 75.06 190 ARG A N 1
ATOM 1431 C CA . ARG A 1 190 ? 15.348 -5.283 -12.966 1.00 75.06 190 ARG A CA 1
ATOM 1432 C C . ARG A 1 190 ? 15.389 -4.712 -14.384 1.00 75.06 190 ARG A C 1
ATOM 1434 O O . ARG A 1 190 ? 15.980 -3.654 -14.582 1.00 75.06 190 ARG A O 1
ATOM 1441 N N . SER A 1 191 ? 14.797 -5.392 -15.366 1.00 81.94 191 SER A N 1
ATOM 1442 C CA . SER A 1 191 ? 14.677 -4.852 -16.718 1.00 81.94 191 SER A CA 1
ATOM 1443 C C . SER A 1 191 ? 13.729 -3.658 -16.754 1.00 81.94 191 SER A C 1
ATOM 1445 O O . SER A 1 191 ? 12.765 -3.591 -15.991 1.00 81.94 191 SER A O 1
ATOM 1447 N N . ALA A 1 192 ? 13.970 -2.741 -17.695 1.00 80.50 192 ALA A N 1
ATOM 1448 C CA . ALA A 1 192 ? 13.082 -1.603 -17.915 1.00 80.50 192 ALA A CA 1
ATOM 1449 C C . ALA A 1 192 ? 11.635 -2.066 -18.158 1.00 80.50 192 ALA A C 1
ATOM 1451 O O . ALA A 1 192 ? 10.725 -1.579 -17.507 1.00 80.50 192 ALA A O 1
ATOM 1452 N N . GLY A 1 193 ? 11.429 -3.083 -19.005 1.00 84.19 193 GLY A N 1
ATOM 1453 C CA . GLY A 1 193 ? 10.099 -3.633 -19.284 1.00 84.19 193 GLY A CA 1
ATOM 1454 C C . GLY A 1 193 ? 9.380 -4.181 -18.047 1.00 84.19 193 GLY A C 1
ATOM 1455 O O . GLY A 1 193 ? 8.205 -3.876 -17.855 1.00 84.19 193 GLY A O 1
ATOM 1456 N N . ALA A 1 194 ? 10.082 -4.913 -17.171 1.00 81.31 194 ALA A N 1
ATOM 1457 C CA . ALA A 1 194 ? 9.507 -5.412 -15.920 1.00 81.31 194 ALA A CA 1
ATOM 1458 C C . ALA A 1 194 ? 9.139 -4.271 -14.963 1.00 81.31 194 ALA A C 1
ATOM 1460 O O . ALA A 1 194 ? 8.039 -4.260 -14.418 1.00 81.31 194 ALA A O 1
ATOM 1461 N N . GLN A 1 195 ? 10.027 -3.289 -14.788 1.00 77.12 195 GLN A N 1
ATOM 1462 C CA . GLN A 1 195 ? 9.787 -2.138 -13.911 1.00 77.12 195 GLN A CA 1
ATOM 1463 C C . GLN A 1 195 ? 8.632 -1.270 -14.421 1.00 77.12 195 GLN A C 1
ATOM 1465 O O . GLN A 1 195 ? 7.760 -0.887 -13.644 1.00 77.12 195 GLN A O 1
ATOM 1470 N N . THR A 1 196 ? 8.579 -1.016 -15.731 1.00 80.31 196 THR A N 1
ATOM 1471 C CA . THR A 1 196 ? 7.495 -0.273 -16.382 1.00 80.31 196 THR A CA 1
ATOM 1472 C C . THR A 1 196 ? 6.170 -1.032 -16.271 1.00 80.31 196 THR A C 1
ATOM 1474 O O . THR A 1 196 ? 5.167 -0.457 -15.856 1.00 80.31 196 THR A O 1
ATOM 1477 N N . MET A 1 197 ? 6.146 -2.337 -16.552 1.00 81.88 197 MET A N 1
ATOM 1478 C CA . MET A 1 197 ? 4.945 -3.165 -16.395 1.00 81.88 197 MET A CA 1
ATOM 1479 C C . MET A 1 197 ? 4.458 -3.178 -14.945 1.00 81.88 197 MET A C 1
ATOM 1481 O O . MET A 1 197 ? 3.274 -2.979 -14.685 1.00 81.88 197 MET A O 1
ATOM 1485 N N . GLN A 1 198 ? 5.371 -3.353 -13.993 1.00 73.75 198 GLN A N 1
ATOM 1486 C CA . GLN A 1 198 ? 5.068 -3.319 -12.569 1.00 73.75 198 GLN A CA 1
ATOM 1487 C C . GLN A 1 198 ? 4.539 -1.941 -12.137 1.00 73.75 198 GLN A C 1
ATOM 1489 O O . GLN A 1 198 ? 3.641 -1.877 -11.302 1.00 73.75 198 GLN A O 1
ATOM 1494 N N . ALA A 1 199 ? 5.042 -0.842 -12.710 1.00 69.69 199 ALA A N 1
ATOM 1495 C CA . ALA A 1 199 ? 4.600 0.523 -12.403 1.00 69.69 199 ALA A CA 1
ATOM 1496 C C . ALA A 1 199 ? 3.170 0.812 -12.857 1.00 69.69 199 ALA A C 1
ATOM 1498 O O . ALA A 1 199 ? 2.407 1.399 -12.095 1.00 69.69 199 ALA A O 1
ATOM 1499 N N . TYR A 1 200 ? 2.793 0.368 -14.056 1.00 74.25 200 TYR A N 1
ATOM 1500 C CA . TYR A 1 200 ? 1.492 0.697 -14.637 1.00 74.25 200 TYR A CA 1
ATOM 1501 C C . TYR A 1 200 ? 0.429 -0.384 -14.404 1.00 74.25 200 TYR A C 1
ATOM 1503 O O . TYR A 1 200 ? -0.701 -0.077 -14.027 1.00 74.25 200 TYR A O 1
ATOM 1511 N N . CYS A 1 201 ? 0.763 -1.664 -14.585 1.00 76.25 201 CYS A N 1
ATOM 1512 C CA . CYS A 1 201 ? -0.221 -2.750 -14.527 1.00 76.25 201 CYS A CA 1
ATOM 1513 C C . CYS A 1 201 ? -0.630 -3.135 -13.097 1.00 76.25 201 CYS A C 1
ATOM 1515 O O . CYS A 1 201 ? -1.636 -3.820 -12.931 1.00 76.25 201 CYS A O 1
ATOM 1517 N N . SER A 1 202 ? 0.111 -2.693 -12.073 1.00 70.81 202 SER A N 1
ATOM 1518 C CA . SER A 1 202 ? -0.254 -2.905 -10.662 1.00 70.81 202 SER A CA 1
ATOM 1519 C C . SER A 1 202 ? -1.229 -1.861 -10.108 1.00 70.81 202 SER A C 1
ATOM 1521 O O . SER A 1 202 ? -1.724 -2.022 -8.994 1.00 70.81 202 SER A O 1
ATOM 1523 N N . LEU A 1 203 ? -1.527 -0.801 -10.871 1.00 62.38 203 LEU A N 1
ATOM 1524 C CA . LEU A 1 203 ? -2.358 0.312 -10.401 1.00 62.38 203 LEU A CA 1
ATOM 1525 C C . LEU A 1 203 ? -3.830 -0.079 -10.195 1.00 62.38 203 LEU A C 1
ATOM 1527 O O . LEU A 1 203 ? -4.518 0.555 -9.397 1.00 62.38 203 LEU A O 1
ATOM 1531 N N . CYS A 1 204 ? -4.309 -1.109 -10.901 1.00 66.00 204 CYS A N 1
ATOM 1532 C CA . CYS A 1 204 ? -5.725 -1.502 -10.905 1.00 66.00 204 CYS A CA 1
ATOM 1533 C C . CYS A 1 204 ? -5.980 -2.937 -10.406 1.00 66.00 204 CYS A C 1
ATOM 1535 O O . CYS A 1 204 ? -7.065 -3.231 -9.908 1.00 66.00 204 CYS A O 1
ATOM 1537 N N . HIS A 1 205 ? -5.018 -3.849 -10.561 1.00 67.25 205 HIS A N 1
ATOM 1538 C CA . HIS A 1 205 ? -5.121 -5.262 -10.179 1.00 67.25 205 HIS A CA 1
ATOM 1539 C C . HIS A 1 205 ? -3.717 -5.881 -10.040 1.00 67.25 205 HIS A C 1
ATOM 1541 O O . HIS A 1 205 ? -2.714 -5.182 -10.166 1.00 67.25 205 HIS A O 1
ATOM 1547 N N . ALA A 1 206 ? -3.617 -7.189 -9.773 1.00 65.38 206 ALA A N 1
ATOM 1548 C CA . ALA A 1 206 ? -2.333 -7.893 -9.805 1.00 65.38 206 ALA A CA 1
ATOM 1549 C C . ALA A 1 206 ? -1.655 -7.740 -11.177 1.00 65.38 206 ALA A C 1
ATOM 1551 O O . ALA A 1 206 ? -2.323 -7.826 -12.210 1.00 65.38 206 ALA A O 1
ATOM 1552 N N . VAL A 1 207 ? -0.334 -7.557 -11.199 1.00 73.12 207 VAL A N 1
ATOM 1553 C CA . VAL A 1 207 ? 0.426 -7.573 -12.456 1.00 73.12 207 VAL A CA 1
ATOM 1554 C C . VAL A 1 207 ? 0.212 -8.933 -13.129 1.00 73.12 207 VAL A C 1
ATOM 1556 O O . VAL A 1 207 ? 0.335 -9.956 -12.453 1.00 73.12 207 VAL A O 1
ATOM 1559 N N . PRO A 1 208 ? -0.156 -8.986 -14.420 1.00 75.94 208 PRO A N 1
ATOM 1560 C CA . PRO A 1 208 ? -0.464 -10.259 -15.049 1.00 75.94 208 PRO A CA 1
ATOM 1561 C C . PRO A 1 208 ? 0.799 -11.111 -15.208 1.00 75.94 208 PRO A C 1
ATOM 1563 O O . PRO A 1 208 ? 1.864 -10.613 -15.571 1.00 75.94 208 PRO A O 1
ATOM 1566 N N . ASN A 1 209 ? 0.670 -12.419 -14.985 1.00 77.69 209 ASN A N 1
ATOM 1567 C CA . ASN A 1 209 ? 1.753 -13.369 -15.220 1.00 77.69 209 ASN A CA 1
ATOM 1568 C C . ASN A 1 209 ? 2.069 -13.436 -16.724 1.00 77.69 209 ASN A C 1
ATOM 1570 O O . ASN A 1 209 ? 1.188 -13.734 -17.532 1.00 77.69 209 ASN A O 1
ATOM 1574 N N . THR A 1 210 ? 3.333 -13.209 -17.097 1.00 84.44 210 THR A N 1
ATOM 1575 C CA . THR A 1 210 ? 3.777 -13.165 -18.502 1.00 84.44 210 THR A CA 1
ATOM 1576 C C . THR A 1 210 ? 3.504 -14.470 -19.257 1.00 84.44 210 THR A C 1
ATOM 1578 O O . THR A 1 210 ? 3.349 -14.454 -20.471 1.00 84.44 210 THR A O 1
ATOM 1581 N N . ARG A 1 211 ? 3.358 -15.604 -18.562 1.00 84.00 211 ARG A N 1
ATOM 1582 C CA . ARG A 1 211 ? 3.082 -16.922 -19.158 1.00 84.00 211 ARG A CA 1
ATOM 1583 C C . ARG A 1 211 ? 1.595 -17.221 -19.389 1.00 84.00 211 ARG A C 1
ATOM 1585 O O . ARG A 1 211 ? 1.259 -18.328 -19.808 1.00 84.00 211 ARG A O 1
ATOM 1592 N N . LEU A 1 212 ? 0.686 -16.282 -19.113 1.00 80.75 212 LEU A N 1
ATOM 1593 C CA . LEU A 1 212 ? -0.755 -16.491 -19.331 1.00 80.75 212 LEU A CA 1
ATOM 1594 C C . LEU A 1 212 ? -1.131 -16.613 -20.813 1.00 80.75 212 LEU A C 1
ATOM 1596 O O . LEU A 1 212 ? -2.066 -17.345 -21.143 1.00 80.75 212 LEU A O 1
ATOM 1600 N N . HIS A 1 213 ? -0.377 -15.948 -21.686 1.00 85.06 213 HIS A N 1
ATOM 1601 C CA . HIS A 1 213 ? -0.607 -15.894 -23.125 1.00 85.06 213 HIS A CA 1
ATOM 1602 C C . HIS A 1 213 ? 0.665 -16.263 -23.900 1.00 85.06 213 HIS A C 1
ATOM 1604 O O . HIS A 1 213 ? 1.780 -16.158 -23.377 1.00 85.06 213 HIS A O 1
ATOM 1610 N N . THR A 1 214 ? 0.500 -16.716 -25.144 1.00 94.69 214 THR A N 1
ATOM 1611 C CA . THR A 1 214 ? 1.591 -16.788 -26.128 1.00 94.69 214 THR A CA 1
ATOM 1612 C C . THR A 1 214 ? 2.010 -15.380 -26.562 1.00 94.69 214 THR A C 1
ATOM 1614 O O . THR A 1 214 ? 1.314 -14.398 -26.302 1.00 94.69 214 THR A O 1
ATOM 1617 N N . ALA A 1 215 ? 3.149 -15.261 -27.246 1.00 94.62 215 ALA A N 1
ATOM 1618 C CA . ALA A 1 215 ? 3.613 -13.986 -27.792 1.00 94.62 215 ALA A CA 1
ATOM 1619 C C . ALA A 1 215 ? 2.563 -13.323 -28.710 1.00 94.62 215 ALA A C 1
ATOM 1621 O O . ALA A 1 215 ? 2.298 -12.126 -28.605 1.00 94.62 215 ALA A O 1
ATOM 1622 N N . GLU A 1 216 ? 1.934 -14.117 -29.577 1.00 94.00 216 GLU A N 1
ATOM 1623 C CA . GLU A 1 216 ? 0.894 -13.666 -30.509 1.00 94.00 216 GLU A CA 1
ATOM 1624 C C . GLU A 1 216 ? -0.376 -13.226 -29.769 1.00 94.00 216 GLU A C 1
ATOM 1626 O O . GLU A 1 216 ? -0.951 -12.180 -30.072 1.00 94.00 216 GLU A O 1
ATOM 1631 N N . GLU A 1 217 ? -0.784 -13.986 -28.749 1.00 92.81 217 GLU A N 1
ATOM 1632 C CA . GLU A 1 217 ? -1.924 -13.646 -27.896 1.00 92.81 217 GLU A CA 1
ATOM 1633 C C . GLU A 1 217 ? -1.668 -12.349 -27.108 1.00 92.81 217 GLU A C 1
ATOM 1635 O O . GLU A 1 217 ? -2.543 -11.486 -27.050 1.00 92.81 217 GLU A O 1
ATOM 1640 N N . TRP A 1 218 ? -0.463 -12.146 -26.561 1.00 93.00 218 TRP A N 1
ATOM 1641 C CA . TRP A 1 218 ? -0.106 -10.900 -25.874 1.00 93.00 218 TRP A CA 1
ATOM 1642 C C . TRP A 1 218 ? -0.159 -9.682 -26.793 1.00 93.00 218 TRP A C 1
ATOM 1644 O O . TRP A 1 218 ? -0.699 -8.645 -26.399 1.00 93.00 218 TRP A O 1
ATOM 1654 N N . ALA A 1 219 ? 0.338 -9.811 -28.026 1.00 89.19 219 ALA A N 1
ATOM 1655 C CA . ALA A 1 219 ? 0.257 -8.748 -29.023 1.00 89.19 219 ALA A CA 1
ATOM 1656 C C . ALA A 1 219 ? -1.202 -8.351 -29.333 1.00 89.19 219 ALA A C 1
ATOM 1658 O O . ALA A 1 219 ? -1.479 -7.179 -29.586 1.00 89.19 219 ALA A O 1
ATOM 1659 N N . ALA A 1 220 ? -2.144 -9.299 -29.258 1.00 87.81 220 ALA A N 1
ATOM 1660 C CA . ALA A 1 220 ? -3.574 -9.043 -29.436 1.00 87.81 220 ALA A CA 1
ATOM 1661 C C . ALA A 1 220 ? -4.268 -8.481 -28.174 1.00 87.81 220 ALA A C 1
ATOM 1663 O O . ALA A 1 220 ? -5.190 -7.668 -28.282 1.00 87.81 220 ALA A O 1
ATOM 1664 N N . VAL A 1 221 ? -3.834 -8.881 -26.973 1.00 89.06 221 VAL A N 1
ATOM 1665 C CA . VAL A 1 221 ? -4.414 -8.437 -25.689 1.00 89.06 221 VAL A CA 1
ATOM 1666 C C . VAL A 1 221 ? -3.993 -7.009 -25.332 1.00 89.06 221 VAL A C 1
ATOM 1668 O O . VAL A 1 221 ? -4.813 -6.233 -24.832 1.00 89.06 221 VAL A O 1
ATOM 1671 N N . MET A 1 222 ? -2.743 -6.631 -25.608 1.00 87.75 222 MET A N 1
ATOM 1672 C CA . MET A 1 222 ? -2.186 -5.342 -25.186 1.00 87.75 222 MET A CA 1
ATOM 1673 C C . MET A 1 222 ? -2.969 -4.108 -25.663 1.00 87.75 222 MET A C 1
ATOM 1675 O O . MET A 1 222 ? -3.210 -3.228 -24.836 1.00 87.75 222 MET A O 1
ATOM 1679 N N . PRO A 1 223 ? -3.454 -4.022 -26.918 1.00 85.75 223 PRO A N 1
ATOM 1680 C CA . PRO A 1 223 ? -4.313 -2.917 -27.350 1.00 85.75 223 PRO A CA 1
ATOM 1681 C C . PRO A 1 223 ? -5.610 -2.798 -26.539 1.00 85.75 223 PRO A C 1
ATOM 1683 O O . PRO A 1 223 ? -6.061 -1.692 -26.244 1.00 85.75 223 PRO A O 1
ATOM 1686 N N . THR A 1 224 ? -6.198 -3.929 -26.134 1.00 83.31 224 THR A N 1
ATOM 1687 C CA . THR A 1 224 ? -7.406 -3.949 -25.296 1.00 83.31 224 THR A CA 1
ATOM 1688 C C . THR A 1 224 ? -7.092 -3.458 -23.887 1.00 83.31 224 THR A C 1
ATOM 1690 O O . THR A 1 224 ? -7.826 -2.628 -23.354 1.00 83.31 224 THR A O 1
ATOM 1693 N N . MET A 1 225 ? -5.970 -3.898 -23.309 1.00 80.88 225 MET A N 1
ATOM 1694 C CA . MET A 1 225 ? -5.505 -3.431 -22.000 1.00 80.88 225 MET A CA 1
ATOM 1695 C C . MET A 1 225 ? -5.204 -1.926 -22.013 1.00 80.88 225 MET A C 1
ATOM 1697 O O . MET A 1 225 ? -5.679 -1.192 -21.152 1.00 80.88 225 MET A O 1
ATOM 1701 N N . ALA A 1 226 ? -4.493 -1.443 -23.037 1.00 79.69 226 ALA A N 1
ATOM 1702 C CA . ALA A 1 226 ? -4.222 -0.022 -23.237 1.00 79.69 226 ALA A CA 1
ATOM 1703 C C . ALA A 1 226 ? -5.521 0.781 -23.380 1.00 79.69 226 ALA A C 1
ATOM 1705 O O . ALA A 1 226 ? -5.641 1.865 -22.809 1.00 79.69 226 ALA A O 1
ATOM 1706 N N . ARG A 1 227 ? -6.531 0.233 -24.073 1.00 77.75 227 ARG A N 1
ATOM 1707 C CA . ARG A 1 227 ? -7.866 0.832 -24.121 1.00 77.75 227 ARG A CA 1
ATOM 1708 C C . ARG A 1 227 ? -8.490 0.899 -22.730 1.00 77.75 227 ARG A C 1
ATOM 1710 O O . ARG A 1 227 ? -8.926 1.966 -22.351 1.00 77.75 227 ARG A O 1
ATOM 1717 N N . HIS A 1 228 ? -8.475 -0.168 -21.936 1.00 74.12 228 HIS A N 1
ATOM 1718 C CA . HIS A 1 228 ? -9.023 -0.129 -20.572 1.00 74.12 228 HIS A CA 1
ATOM 1719 C C . HIS A 1 228 ? -8.310 0.873 -19.652 1.00 74.12 228 HIS A C 1
ATOM 1721 O O . HIS A 1 228 ? -8.969 1.517 -18.840 1.00 74.12 228 HIS A O 1
ATOM 1727 N N . ILE A 1 229 ? -6.995 1.036 -19.813 1.00 70.88 229 ILE A N 1
ATOM 1728 C CA . ILE A 1 229 ? -6.187 2.025 -19.085 1.00 70.88 229 ILE A CA 1
ATOM 1729 C C . ILE A 1 229 ? -6.514 3.461 -19.535 1.00 70.88 229 ILE A C 1
ATOM 1731 O O . ILE A 1 229 ? -6.520 4.370 -18.716 1.00 70.88 229 ILE A O 1
ATOM 1735 N N . THR A 1 230 ? -6.786 3.681 -20.827 1.00 65.44 230 THR A N 1
ATOM 1736 C CA . THR A 1 230 ? -7.041 5.019 -21.408 1.00 65.44 230 THR A CA 1
ATOM 1737 C C . THR A 1 230 ? -8.504 5.449 -21.362 1.00 65.44 230 THR A C 1
ATOM 1739 O O . THR A 1 230 ? -8.792 6.634 -21.239 1.00 65.44 230 THR A O 1
ATOM 1742 N N . THR A 1 231 ? -9.435 4.501 -21.466 1.00 58.44 231 THR A N 1
ATOM 1743 C CA . THR A 1 231 ? -10.886 4.711 -21.412 1.00 58.44 231 THR A CA 1
ATOM 1744 C C . THR A 1 231 ? -11.438 4.434 -20.022 1.00 58.44 231 THR A C 1
ATOM 1746 O O . THR A 1 231 ? -12.607 4.069 -19.904 1.00 58.44 231 THR A O 1
ATOM 1749 N N . SER A 1 232 ? -10.615 4.524 -18.975 1.00 52.91 232 SER A N 1
ATOM 1750 C CA . SER A 1 232 ? -11.059 4.435 -17.586 1.00 52.91 232 SER A CA 1
ATOM 1751 C C . SER A 1 232 ? -11.950 5.638 -17.250 1.00 52.91 232 SER A C 1
ATOM 1753 O O . SER A 1 232 ? -11.537 6.585 -16.592 1.00 52.91 232 SER A O 1
ATOM 1755 N N . ASP A 1 233 ? -13.185 5.565 -17.737 1.00 40.81 233 ASP A N 1
ATOM 1756 C CA . ASP A 1 233 ? -14.346 6.410 -17.453 1.00 40.81 233 ASP A CA 1
ATOM 1757 C C . ASP A 1 233 ? -15.241 5.730 -16.390 1.00 40.81 233 ASP A C 1
ATOM 1759 O O . ASP A 1 233 ? -16.420 6.018 -16.215 1.00 40.81 233 ASP A O 1
ATOM 1763 N N . SER A 1 234 ? -14.694 4.737 -15.689 1.00 41.59 234 SER A N 1
ATOM 1764 C CA . SER A 1 234 ? -15.457 3.757 -14.924 1.00 41.59 234 SER A CA 1
ATOM 1765 C C . SER A 1 234 ? -15.093 3.801 -13.448 1.00 41.59 234 SER A C 1
ATOM 1767 O O . SER A 1 234 ? -14.425 2.902 -12.956 1.00 41.59 234 SER A O 1
ATOM 1769 N N . GLY A 1 235 ? -15.519 4.850 -12.741 1.00 41.03 235 GLY A N 1
ATOM 1770 C CA . GLY A 1 235 ? -15.737 4.823 -11.284 1.00 41.03 235 GLY A CA 1
ATOM 1771 C C . GLY A 1 235 ? -14.540 4.511 -10.371 1.00 41.03 235 GLY A C 1
ATOM 1772 O O . GLY A 1 235 ? -14.735 4.396 -9.163 1.00 41.03 235 GLY A O 1
ATOM 1773 N N . PHE A 1 236 ? -13.324 4.389 -10.907 1.00 41.16 236 PHE A N 1
ATOM 1774 C CA . PHE A 1 236 ? -12.086 4.298 -10.143 1.00 41.16 236 PHE A CA 1
ATOM 1775 C C . PHE A 1 236 ? -11.458 5.695 -10.069 1.00 41.16 236 PHE A C 1
ATOM 1777 O O . PHE A 1 236 ? -11.305 6.363 -11.086 1.00 41.16 236 PHE A O 1
ATOM 1784 N N . PRO A 1 237 ? -11.073 6.160 -8.886 1.00 42.66 237 PRO A N 1
ATOM 1785 C CA . PRO A 1 237 ? -10.612 7.536 -8.652 1.00 42.66 237 PRO A CA 1
ATOM 1786 C C . PRO A 1 237 ? -9.088 7.666 -8.581 1.00 42.66 237 PRO A C 1
ATOM 1788 O O . PRO A 1 237 ? -8.549 8.669 -8.108 1.00 42.66 237 PRO A O 1
ATOM 1791 N N . VAL A 1 238 ? -8.387 6.569 -8.841 1.00 45.91 238 VAL A N 1
ATOM 1792 C CA . VAL A 1 238 ? -6.943 6.608 -8.884 1.00 45.91 238 VAL A CA 1
ATOM 1793 C C . VAL A 1 238 ? -6.657 7.329 -10.187 1.00 45.91 238 VAL A C 1
ATOM 1795 O O . VAL A 1 238 ? -7.252 6.993 -11.210 1.00 45.91 238 VAL A O 1
ATOM 1798 N N . CYS A 1 239 ? -5.797 8.346 -10.163 1.00 51.47 239 CYS A N 1
ATOM 1799 C CA . CYS A 1 239 ? -5.224 8.869 -11.395 1.00 51.47 239 CYS A CA 1
ATOM 1800 C C . CYS A 1 239 ? -4.446 7.715 -12.040 1.00 51.47 239 CYS A C 1
ATOM 1802 O O . CYS A 1 239 ? -3.266 7.527 -11.742 1.00 51.47 239 CYS A O 1
ATOM 1804 N N . VAL A 1 240 ? -5.119 6.892 -12.847 1.00 54.34 240 VAL A N 1
ATOM 1805 C CA . VAL A 1 240 ? -4.482 5.811 -13.586 1.00 54.34 240 VAL A CA 1
ATOM 1806 C C . VAL A 1 240 ? -3.578 6.507 -14.583 1.00 54.34 240 VAL A C 1
ATOM 1808 O O . VAL A 1 240 ? -4.041 7.166 -15.515 1.00 54.34 240 VAL A O 1
ATOM 1811 N N . GLN A 1 241 ? -2.273 6.458 -14.323 1.00 59.03 241 GLN A N 1
ATOM 1812 C CA . GLN A 1 241 ? -1.322 6.991 -15.275 1.00 59.03 241 GLN A CA 1
ATOM 1813 C C . GLN A 1 241 ? -1.399 6.132 -16.528 1.00 59.03 241 GLN A C 1
ATOM 1815 O O . GLN A 1 241 ? -1.235 4.913 -16.479 1.00 59.03 241 GLN A O 1
ATOM 1820 N N . VAL A 1 242 ? -1.677 6.790 -17.643 1.00 70.12 242 VAL A N 1
ATOM 1821 C CA . VAL A 1 242 ? -1.619 6.170 -18.955 1.00 70.12 242 VAL A CA 1
ATOM 1822 C C . VAL A 1 242 ? -0.145 6.146 -19.366 1.00 70.12 242 VAL A C 1
ATOM 1824 O O . VAL A 1 242 ? 0.449 7.225 -19.458 1.00 70.12 242 VAL A O 1
ATOM 1827 N N . PRO A 1 243 ? 0.455 4.967 -19.608 1.00 75.56 243 PRO A N 1
ATOM 1828 C CA . PRO A 1 243 ? 1.820 4.908 -20.103 1.00 75.56 243 PRO A CA 1
ATOM 1829 C C . PRO A 1 243 ? 1.918 5.594 -21.470 1.00 75.56 243 PRO A C 1
ATOM 1831 O O . PRO A 1 243 ? 0.996 5.526 -22.290 1.00 75.56 243 PRO A O 1
ATOM 1834 N N . THR A 1 244 ? 3.048 6.247 -21.732 1.00 82.31 244 THR A N 1
ATOM 1835 C CA . THR A 1 244 ? 3.360 6.783 -23.062 1.00 82.31 244 THR A CA 1
ATOM 1836 C C . THR A 1 244 ? 3.406 5.664 -24.105 1.00 82.31 244 THR A C 1
ATOM 1838 O O . THR A 1 244 ? 3.485 4.481 -23.772 1.00 82.31 244 THR A O 1
ATOM 1841 N N . ALA A 1 245 ? 3.385 6.018 -25.392 1.00 84.19 245 ALA A N 1
ATOM 1842 C CA . ALA A 1 245 ? 3.484 5.027 -26.464 1.00 84.19 245 ALA A CA 1
ATOM 1843 C C . ALA A 1 245 ? 4.756 4.161 -26.348 1.00 84.19 245 ALA A C 1
ATOM 1845 O O . ALA A 1 245 ? 4.687 2.948 -26.546 1.00 84.19 245 ALA A O 1
ATOM 1846 N N . ASP A 1 246 ? 5.886 4.761 -25.962 1.00 85.81 246 ASP A N 1
ATOM 1847 C CA . ASP A 1 246 ? 7.158 4.053 -25.787 1.00 85.81 246 ASP A CA 1
ATOM 1848 C C . ASP A 1 246 ? 7.139 3.126 -24.563 1.00 85.81 246 ASP A C 1
ATOM 1850 O O . ASP A 1 246 ? 7.628 1.999 -24.628 1.00 85.81 246 ASP A O 1
ATOM 1854 N N . GLU A 1 247 ? 6.518 3.551 -23.460 1.00 85.38 247 GLU A N 1
A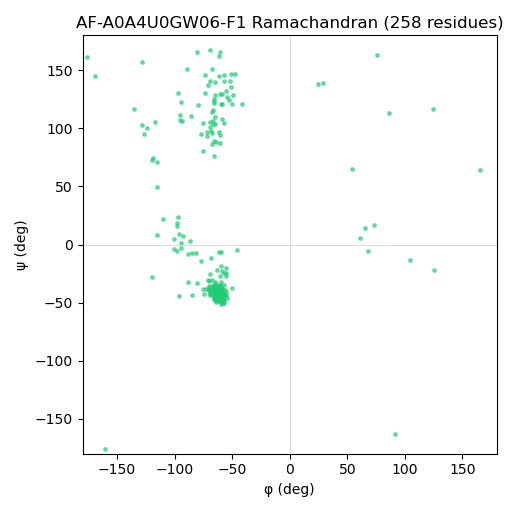TOM 1855 C CA . GLU A 1 247 ? 6.349 2.713 -22.267 1.00 85.38 247 GLU A CA 1
ATOM 1856 C C . GLU A 1 247 ? 5.372 1.560 -22.513 1.00 85.38 247 GLU A C 1
ATOM 1858 O O . GLU A 1 247 ? 5.660 0.424 -22.139 1.00 85.38 247 GLU A O 1
ATOM 1863 N N . LEU A 1 248 ? 4.251 1.809 -23.201 1.00 87.69 248 LEU A N 1
ATOM 1864 C CA . LEU A 1 248 ? 3.326 0.759 -23.641 1.00 87.69 248 LEU A CA 1
ATOM 1865 C C . LEU A 1 248 ? 4.034 -0.255 -24.539 1.00 87.69 248 LEU A C 1
ATOM 1867 O O . LEU A 1 248 ? 3.835 -1.462 -24.384 1.00 87.69 248 LEU A O 1
ATOM 1871 N N . LYS A 1 249 ? 4.891 0.222 -25.447 1.00 89.94 249 LYS A N 1
ATOM 1872 C CA . LYS A 1 249 ? 5.714 -0.650 -26.280 1.00 89.94 249 LYS A CA 1
ATOM 1873 C C . LYS A 1 249 ? 6.687 -1.469 -25.431 1.00 89.94 249 LYS A C 1
ATOM 1875 O O . LYS A 1 249 ? 6.773 -2.675 -25.637 1.00 89.94 249 LYS A O 1
ATOM 1880 N N . ALA A 1 250 ? 7.365 -0.862 -24.457 1.00 90.88 250 ALA A N 1
ATOM 1881 C CA . ALA A 1 250 ? 8.284 -1.570 -23.567 1.00 90.88 250 ALA A CA 1
ATOM 1882 C C . ALA A 1 250 ? 7.581 -2.675 -22.756 1.00 90.88 250 ALA A C 1
ATOM 1884 O O . ALA A 1 250 ? 8.122 -3.773 -22.622 1.00 90.88 250 ALA A O 1
ATOM 1885 N N . ILE A 1 251 ? 6.360 -2.416 -22.271 1.00 91.06 251 ILE A N 1
ATOM 1886 C CA . ILE A 1 251 ? 5.518 -3.419 -21.599 1.00 91.06 251 ILE A CA 1
ATOM 1887 C C . ILE A 1 251 ? 5.150 -4.547 -22.571 1.00 91.06 251 ILE A C 1
ATOM 1889 O O . ILE A 1 251 ? 5.292 -5.723 -22.238 1.00 91.06 251 ILE A O 1
ATOM 1893 N N . SER A 1 252 ? 4.697 -4.202 -23.779 1.00 92.38 252 SER A N 1
ATOM 1894 C CA . SER A 1 252 ? 4.296 -5.185 -24.789 1.00 92.38 252 SER A CA 1
ATOM 1895 C C . SER A 1 252 ? 5.465 -6.071 -25.225 1.00 92.38 252 SER A C 1
ATOM 1897 O O . SER A 1 252 ? 5.320 -7.290 -25.278 1.00 92.38 252 SER A O 1
ATOM 1899 N N . ASP A 1 253 ? 6.630 -5.482 -25.505 1.00 94.25 253 ASP A N 1
ATOM 1900 C CA . ASP A 1 253 ? 7.845 -6.209 -25.884 1.00 94.25 253 ASP A CA 1
ATOM 1901 C C . ASP A 1 253 ? 8.279 -7.168 -24.764 1.00 94.25 253 ASP A C 1
ATOM 1903 O O . ASP A 1 253 ? 8.688 -8.300 -25.022 1.00 94.25 253 ASP A O 1
ATOM 1907 N N . TYR A 1 254 ? 8.166 -6.729 -23.508 1.00 94.69 254 TYR A N 1
ATOM 1908 C CA . TYR A 1 254 ? 8.486 -7.535 -22.335 1.00 94.69 254 TYR A CA 1
ATOM 1909 C C . TYR A 1 254 ? 7.546 -8.740 -22.180 1.00 94.69 254 TYR A C 1
ATOM 1911 O O . TYR A 1 254 ? 8.014 -9.868 -22.013 1.00 94.69 254 TYR A O 1
ATOM 1919 N N . LEU A 1 255 ? 6.233 -8.523 -22.300 1.00 92.81 255 LEU A N 1
ATOM 1920 C CA . LEU A 1 255 ? 5.221 -9.582 -22.257 1.00 92.81 255 LEU A CA 1
ATOM 1921 C C . LEU A 1 255 ? 5.420 -10.618 -23.367 1.00 92.81 255 LEU A C 1
ATOM 1923 O O . LEU A 1 255 ? 5.364 -11.817 -23.105 1.00 92.81 255 LEU A O 1
ATOM 1927 N N . VAL A 1 256 ? 5.720 -10.161 -24.585 1.00 94.19 256 VAL A N 1
ATOM 1928 C CA . VAL A 1 256 ? 6.034 -11.025 -25.732 1.00 94.19 256 VAL A CA 1
ATOM 1929 C C . VAL A 1 256 ? 7.306 -11.837 -25.487 1.00 94.19 256 VAL A C 1
ATOM 1931 O O . VAL A 1 256 ? 7.324 -13.040 -25.738 1.00 94.19 256 VAL A O 1
ATOM 1934 N N . LYS A 1 257 ? 8.364 -11.204 -24.965 1.00 95.38 257 LYS A N 1
ATOM 1935 C CA . LYS A 1 257 ? 9.652 -11.856 -24.687 1.00 95.38 257 LYS A CA 1
ATOM 1936 C C . LYS A 1 257 ? 9.533 -12.994 -23.669 1.00 95.38 257 LYS A C 1
ATOM 1938 O O . LYS A 1 257 ? 10.249 -13.985 -23.794 1.00 95.38 257 LYS A O 1
ATOM 1943 N N . TYR A 1 258 ? 8.672 -12.840 -22.665 1.00 92.88 258 TYR A N 1
ATOM 1944 C CA . TYR A 1 258 ? 8.512 -13.794 -21.562 1.00 92.88 258 TYR A CA 1
ATOM 1945 C C . TYR A 1 258 ? 7.182 -14.563 -21.598 1.00 92.88 258 TYR A C 1
ATOM 1947 O O . TYR A 1 258 ? 6.733 -15.081 -20.567 1.00 92.88 258 TYR A O 1
ATOM 1955 N N . ALA A 1 259 ? 6.563 -14.635 -22.778 1.00 91.31 259 ALA A N 1
ATOM 1956 C CA . ALA A 1 259 ? 5.391 -15.455 -23.051 1.00 91.31 259 ALA A CA 1
ATOM 1957 C C . ALA A 1 259 ? 5.671 -16.957 -22.842 1.00 91.31 259 ALA A C 1
ATOM 1959 O O . ALA A 1 259 ? 6.827 -17.382 -22.766 1.00 91.31 259 ALA A O 1
ATOM 1960 N N . ARG A 1 260 ? 4.608 -17.762 -22.704 1.00 87.75 260 ARG A N 1
ATOM 1961 C CA . ARG A 1 260 ? 4.739 -19.219 -22.504 1.00 87.75 260 ARG A CA 1
ATOM 1962 C C . ARG A 1 260 ? 5.209 -19.978 -23.737 1.00 87.75 260 ARG A C 1
ATOM 1964 O O . ARG A 1 260 ? 4.884 -19.539 -24.862 1.00 87.75 260 ARG A O 1
#

Solvent-accessible surface area (backbone atoms only — not comparable to full-atom values): 15342 Å² total; per-residue (Å²): 132,89,78,90,82,88,82,91,76,88,76,82,83,77,80,80,79,74,79,82,76,78,78,72,78,78,74,71,79,76,72,57,71,50,62,53,45,50,56,52,51,55,53,50,51,54,52,53,52,49,52,53,52,41,51,51,51,31,70,72,38,72,59,68,70,48,24,51,56,37,46,51,51,46,49,37,52,52,40,47,51,53,47,58,50,46,28,58,54,71,75,41,85,60,74,56,92,90,51,57,76,40,56,46,73,51,36,67,64,49,77,47,88,83,63,53,70,69,60,49,52,54,53,49,55,55,48,56,52,51,52,52,57,47,49,54,54,36,61,72,21,40,85,39,71,69,55,25,46,54,43,43,43,52,49,50,51,55,52,51,53,50,58,38,33,71,58,73,42,44,71,66,42,65,88,62,58,101,88,54,90,78,76,84,73,53,80,62,58,85,38,68,28,37,46,52,35,53,65,52,46,44,74,85,46,58,60,78,66,42,55,79,34,40,39,71,51,38,66,64,45,47,64,56,52,52,44,55,54,70,64,65,81,71,82,57,32,62,70,68,70,64,69,51,74,67,52,48,46,36,30,49,54,40,38,36,74,50,28,91

Mean predicted aligned error: 15.14 Å